Protein AF-A0A916FRD4-F1 (afdb_monomer_lite)

Structure (mmCIF, N/CA/C/O backbone):
data_AF-A0A916FRD4-F1
#
_entry.id   AF-A0A916FRD4-F1
#
loop_
_atom_site.group_PDB
_atom_site.id
_atom_site.type_symbol
_atom_site.label_atom_id
_atom_site.label_alt_id
_atom_site.label_comp_id
_atom_site.label_asym_id
_atom_site.label_entity_id
_atom_site.label_seq_id
_atom_site.pdbx_PDB_ins_code
_atom_site.Cartn_x
_atom_site.Cartn_y
_atom_site.Cartn_z
_atom_site.occupancy
_atom_site.B_iso_or_equiv
_atom_site.auth_seq_id
_atom_site.auth_comp_id
_atom_site.auth_asym_id
_atom_site.auth_atom_id
_atom_site.pdbx_PDB_model_num
ATOM 1 N N . MET A 1 1 ? 13.155 27.221 15.579 1.00 35.81 1 MET A N 1
ATOM 2 C CA . MET A 1 1 ? 12.985 25.853 15.040 1.00 35.81 1 MET A CA 1
ATOM 3 C C . MET A 1 1 ? 12.221 25.983 13.730 1.00 35.81 1 MET A C 1
ATOM 5 O O . MET A 1 1 ? 11.024 26.222 13.758 1.00 35.81 1 MET A O 1
ATOM 9 N N . ASN A 1 2 ? 12.925 25.981 12.597 1.00 26.20 2 ASN A N 1
ATOM 10 C CA . ASN A 1 2 ? 12.328 26.251 11.285 1.00 26.20 2 ASN A CA 1
ATOM 11 C C . ASN A 1 2 ? 11.762 24.954 10.701 1.00 26.20 2 ASN A C 1
ATOM 13 O O . ASN A 1 2 ? 12.519 24.068 10.304 1.00 26.20 2 ASN A O 1
ATOM 17 N N . LEU A 1 3 ? 10.435 24.848 10.678 1.00 25.64 3 LEU A N 1
ATOM 18 C CA . LEU A 1 3 ? 9.701 23.747 10.067 1.00 25.64 3 LEU A CA 1
ATOM 19 C C . LEU A 1 3 ? 9.787 23.900 8.539 1.00 25.64 3 LEU A C 1
ATOM 21 O O . LEU A 1 3 ? 9.105 24.732 7.945 1.00 25.64 3 LEU A O 1
ATOM 25 N N . LYS A 1 4 ? 10.688 23.150 7.898 1.00 28.97 4 LYS A N 1
ATOM 26 C CA . LYS A 1 4 ? 10.790 23.109 6.435 1.00 28.97 4 LYS A CA 1
ATOM 27 C C . LYS A 1 4 ? 9.619 22.289 5.889 1.00 28.97 4 LYS A C 1
ATOM 29 O O . LYS A 1 4 ? 9.627 21.066 5.987 1.00 28.97 4 LYS A O 1
ATOM 34 N N . PHE A 1 5 ? 8.622 22.961 5.318 1.00 26.48 5 PHE A N 1
ATOM 35 C CA . PHE A 1 5 ? 7.591 22.321 4.503 1.00 26.48 5 PHE A CA 1
ATOM 36 C C . PHE A 1 5 ? 8.242 21.788 3.223 1.00 26.48 5 PHE A C 1
ATOM 38 O O . PHE A 1 5 ? 8.673 22.557 2.366 1.00 26.48 5 PHE A O 1
ATOM 45 N N . VAL A 1 6 ? 8.347 20.466 3.102 1.00 30.59 6 VAL A N 1
ATOM 46 C CA . VAL A 1 6 ? 8.726 19.816 1.845 1.00 30.59 6 VAL A CA 1
ATOM 47 C C . VAL A 1 6 ? 7.488 19.821 0.950 1.00 30.59 6 VAL A C 1
ATOM 49 O O . VAL A 1 6 ? 6.568 19.030 1.136 1.00 30.59 6 VAL A O 1
ATOM 52 N N . VAL A 1 7 ? 7.440 20.761 0.007 1.00 30.22 7 VAL A N 1
ATOM 53 C CA . VAL A 1 7 ? 6.426 20.799 -1.053 1.00 30.22 7 VAL A CA 1
ATOM 54 C C . VAL A 1 7 ? 6.786 19.718 -2.071 1.00 30.22 7 VAL A C 1
ATOM 56 O O . VAL A 1 7 ? 7.733 19.865 -2.841 1.00 30.22 7 VAL A O 1
ATOM 59 N N . ILE A 1 8 ? 6.058 18.602 -2.048 1.00 36.50 8 ILE A N 1
ATOM 60 C CA . ILE A 1 8 ? 6.233 17.503 -3.002 1.00 36.50 8 ILE A CA 1
ATOM 61 C C . ILE A 1 8 ? 5.505 17.880 -4.297 1.00 36.50 8 ILE A C 1
ATOM 63 O O . ILE A 1 8 ? 4.284 17.779 -4.397 1.00 36.50 8 ILE A O 1
ATOM 67 N N . VAL A 1 9 ? 6.262 18.346 -5.293 1.00 35.38 9 VAL A N 1
ATOM 68 C CA . VAL A 1 9 ? 5.761 18.617 -6.647 1.00 35.38 9 VAL A CA 1
ATOM 69 C C . VAL A 1 9 ? 5.801 17.306 -7.439 1.00 35.38 9 VAL A C 1
ATOM 71 O O . VAL A 1 9 ? 6.865 16.827 -7.830 1.00 35.38 9 VAL A O 1
ATOM 74 N N . GLY A 1 10 ? 4.640 16.678 -7.624 1.00 37.47 10 GLY A N 1
ATOM 75 C CA . GLY A 1 10 ? 4.467 15.500 -8.475 1.00 37.47 10 GLY A CA 1
ATOM 76 C C . GLY A 1 10 ? 4.109 15.916 -9.899 1.00 37.47 10 GLY A C 1
ATOM 77 O O . GLY A 1 10 ? 2.949 16.193 -10.188 1.00 37.47 10 GLY A O 1
ATOM 78 N N . LEU A 1 11 ? 5.095 15.968 -10.795 1.00 36.69 11 LEU A N 1
ATOM 79 C CA . LEU A 1 11 ? 4.870 16.195 -12.222 1.00 36.69 11 LEU A CA 1
ATOM 80 C C . LEU A 1 11 ? 4.557 14.848 -12.895 1.00 36.69 11 LEU A C 1
ATOM 82 O O . LEU A 1 11 ? 5.462 14.094 -13.239 1.00 36.69 11 LEU A O 1
ATOM 86 N N . SER A 1 12 ? 3.274 14.525 -13.056 1.00 36.09 12 SER A N 1
ATOM 87 C CA . SER A 1 12 ? 2.826 13.367 -13.843 1.00 36.09 12 SER A CA 1
ATOM 88 C C . SER A 1 12 ? 2.374 13.847 -15.222 1.00 36.09 12 SER A C 1
ATOM 90 O O . SER A 1 12 ? 1.223 14.233 -15.400 1.00 36.09 12 SER A O 1
ATOM 92 N N . VAL A 1 13 ? 3.284 13.861 -16.200 1.00 35.47 13 VAL A N 1
ATOM 93 C CA . VAL A 1 13 ? 2.930 14.064 -17.614 1.00 35.47 13 VAL A CA 1
ATOM 94 C C . VAL A 1 13 ? 2.583 12.699 -18.200 1.00 35.47 13 VAL A C 1
ATOM 96 O O . VAL A 1 13 ? 3.463 11.935 -18.590 1.00 35.47 13 VAL A O 1
ATOM 99 N N . LEU A 1 14 ? 1.292 12.373 -18.225 1.00 37.84 14 LEU A N 1
ATOM 100 C CA . LEU A 1 14 ? 0.767 11.237 -18.974 1.00 37.84 14 LEU A CA 1
ATOM 101 C C . LEU A 1 14 ? 0.506 11.714 -20.412 1.00 37.84 14 LEU A C 1
ATOM 103 O O . LEU A 1 14 ? -0.521 12.325 -20.697 1.00 37.84 14 LEU A O 1
ATOM 107 N N . ALA A 1 15 ? 1.471 11.503 -21.307 1.00 37.50 15 ALA A N 1
ATOM 108 C CA . ALA A 1 15 ? 1.305 11.780 -22.730 1.00 37.50 15 ALA A CA 1
ATOM 109 C C . ALA A 1 15 ? 0.450 10.672 -23.365 1.00 37.50 15 ALA A C 1
ATOM 111 O O . ALA A 1 15 ? 0.940 9.585 -23.662 1.00 37.50 15 ALA A O 1
ATOM 112 N N . ALA A 1 16 ? -0.841 10.941 -23.552 1.00 37.50 16 ALA A N 1
ATOM 113 C CA . ALA A 1 16 ? -1.728 10.094 -24.337 1.00 37.50 16 ALA A CA 1
ATOM 114 C C . ALA A 1 16 ? -1.498 10.367 -25.836 1.00 37.50 16 ALA A C 1
ATOM 116 O O . ALA A 1 16 ? -1.984 11.360 -26.374 1.00 37.50 16 ALA A O 1
ATOM 117 N N . PHE A 1 17 ? -0.758 9.493 -26.522 1.00 38.19 17 PHE A N 1
ATOM 118 C CA . PHE A 1 17 ? -0.786 9.427 -27.985 1.00 38.19 17 PHE A CA 1
ATOM 119 C C . PHE A 1 17 ? -2.058 8.689 -28.411 1.00 38.19 17 PHE A C 1
ATOM 121 O O . PHE A 1 17 ? -2.116 7.462 -28.418 1.00 38.19 17 PHE A O 1
ATOM 128 N N . GLY A 1 18 ? -3.101 9.451 -28.735 1.00 33.06 18 GLY A N 1
ATOM 129 C CA . GLY A 1 18 ? -4.318 8.927 -29.343 1.00 33.06 18 GLY A CA 1
ATOM 130 C C . GLY A 1 18 ? -4.109 8.667 -30.833 1.00 33.06 18 GLY A C 1
ATOM 131 O O . GLY A 1 18 ? -4.279 9.572 -31.644 1.00 33.06 18 GLY A O 1
ATOM 132 N N . VAL A 1 19 ? -3.780 7.429 -31.204 1.00 44.25 19 VAL A N 1
ATOM 133 C CA . VAL A 1 19 ? -4.053 6.924 -32.555 1.00 44.25 19 VAL A CA 1
ATOM 134 C C . VAL A 1 19 ? -5.501 6.447 -32.551 1.00 44.25 19 VAL A C 1
ATOM 136 O O . VAL A 1 19 ? -5.825 5.406 -31.982 1.00 44.25 19 VAL A O 1
ATOM 139 N N . ALA A 1 20 ? -6.391 7.240 -33.144 1.00 38.50 20 ALA A N 1
ATOM 140 C CA . ALA A 1 20 ? -7.788 6.879 -33.330 1.00 38.50 20 ALA A CA 1
ATOM 141 C C . ALA A 1 20 ? -7.904 5.779 -34.401 1.00 38.50 20 ALA A C 1
ATOM 143 O O . ALA A 1 20 ? -8.127 6.056 -35.575 1.00 38.50 20 ALA A O 1
ATOM 144 N N . CYS A 1 21 ? -7.746 4.517 -34.000 1.00 39.62 21 CYS A N 1
ATOM 145 C CA . CYS A 1 21 ? -8.318 3.399 -34.743 1.00 39.62 21 CYS A CA 1
ATOM 146 C C . CYS A 1 21 ? -9.796 3.297 -34.361 1.00 39.62 21 CYS A C 1
ATOM 148 O O . CYS A 1 21 ? -10.139 2.914 -33.242 1.00 39.62 21 CYS A O 1
ATOM 150 N N . SER A 1 22 ? -10.673 3.680 -35.286 1.00 40.03 22 SER A N 1
ATOM 151 C CA . SER A 1 22 ? -12.121 3.512 -35.181 1.00 40.03 22 SER A CA 1
ATOM 152 C C . SER A 1 22 ? -12.462 2.019 -35.152 1.00 40.03 22 SER A C 1
ATOM 154 O O . SER A 1 22 ? -12.627 1.388 -36.192 1.00 40.03 22 SER A O 1
ATOM 156 N N . SER A 1 23 ? -12.528 1.439 -33.954 1.00 54.59 23 SER A N 1
ATOM 157 C CA . SER A 1 23 ? -13.051 0.086 -33.756 1.00 54.59 23 SER A CA 1
ATOM 158 C C . SER A 1 23 ? -14.566 0.094 -34.009 1.00 54.59 23 SER A C 1
ATOM 160 O O . SER A 1 23 ? -15.250 0.978 -33.479 1.00 54.59 23 SER A O 1
ATOM 162 N N . PRO A 1 24 ? -15.115 -0.833 -34.817 1.00 60.47 24 PRO A N 1
ATOM 163 C CA . PRO A 1 24 ? -16.551 -0.911 -35.042 1.00 60.47 24 PRO A CA 1
ATOM 164 C C . PRO A 1 24 ? -17.270 -1.161 -33.714 1.00 60.47 24 PRO A C 1
ATOM 166 O O . PRO A 1 24 ? -16.927 -2.072 -32.961 1.00 60.47 24 PRO A O 1
ATOM 169 N N . THR A 1 25 ? -18.270 -0.329 -33.422 1.00 67.50 25 THR A N 1
ATOM 170 C CA . THR A 1 25 ? -19.128 -0.467 -32.245 1.00 67.50 25 THR A CA 1
ATOM 171 C C . THR A 1 25 ? -19.780 -1.855 -32.267 1.00 67.50 25 THR A C 1
ATOM 173 O O . THR A 1 25 ? -20.490 -2.159 -33.230 1.00 67.50 25 THR A O 1
ATOM 176 N N . PRO A 1 26 ? -19.551 -2.720 -31.262 1.00 59.97 26 PRO A N 1
ATOM 177 C CA . PRO A 1 26 ? -20.189 -4.025 -31.227 1.00 59.97 26 PRO A CA 1
ATOM 178 C C . PRO A 1 26 ? -21.704 -3.843 -31.111 1.00 59.97 26 PRO A C 1
ATOM 180 O O . PRO A 1 26 ? -22.197 -3.135 -30.232 1.00 59.97 26 PRO A O 1
ATOM 183 N N . ILE A 1 27 ? -22.438 -4.474 -32.026 1.00 71.81 27 ILE A N 1
ATOM 184 C CA . ILE A 1 27 ? -23.896 -4.564 -31.970 1.00 71.81 27 ILE A CA 1
ATOM 185 C C . ILE A 1 27 ? -24.248 -5.368 -30.708 1.00 71.81 27 ILE A C 1
ATOM 187 O O . ILE A 1 27 ? -23.699 -6.458 -30.527 1.00 71.81 27 ILE A O 1
ATOM 191 N N . PRO A 1 28 ? -25.122 -4.865 -29.820 1.00 58.44 28 PRO A N 1
ATOM 192 C CA . PRO A 1 28 ? -25.488 -5.582 -28.608 1.00 58.44 28 PRO A CA 1
ATOM 193 C C . PRO A 1 28 ? -26.173 -6.906 -28.959 1.00 58.44 28 PRO A C 1
ATOM 195 O O . PRO A 1 28 ? -27.197 -6.935 -29.643 1.00 58.44 28 PRO A O 1
ATOM 198 N N . THR A 1 29 ? -25.605 -8.007 -28.470 1.00 77.44 29 THR A N 1
ATOM 199 C CA . THR A 1 29 ? -26.231 -9.330 -28.519 1.00 77.44 29 THR A CA 1
ATOM 200 C C . THR A 1 29 ? -27.534 -9.289 -27.711 1.00 77.44 29 THR A C 1
ATOM 202 O O . THR A 1 29 ? -27.501 -8.864 -26.552 1.00 77.44 29 THR A O 1
ATOM 205 N N . PRO A 1 30 ? -28.683 -9.710 -28.271 1.00 68.81 30 PRO A N 1
ATOM 206 C CA . PRO A 1 30 ? -29.937 -9.738 -27.530 1.00 68.81 30 PRO A CA 1
ATOM 207 C C . PRO A 1 30 ? -29.811 -10.661 -26.314 1.00 68.81 30 PRO A C 1
ATOM 209 O O . PRO A 1 30 ? -29.417 -11.822 -26.429 1.00 68.81 30 PRO A O 1
ATOM 212 N N . VAL A 1 31 ? -30.140 -10.125 -25.139 1.00 74.44 31 VAL A N 1
ATOM 213 C CA . VAL A 1 31 ? -30.175 -10.880 -23.885 1.00 74.44 31 VAL A CA 1
ATOM 214 C C . VAL A 1 31 ? -31.362 -11.850 -23.941 1.00 74.44 31 VAL A C 1
ATOM 216 O O . VAL A 1 31 ? -32.482 -11.402 -24.200 1.00 74.44 31 VAL A O 1
ATOM 219 N N . PRO A 1 32 ? -31.166 -13.158 -23.700 1.00 71.75 32 PRO A N 1
ATOM 220 C CA . PRO A 1 32 ? -32.269 -14.106 -23.660 1.00 71.75 32 PRO A CA 1
ATOM 221 C C . PRO A 1 32 ? -33.234 -13.741 -22.527 1.00 71.75 32 PRO A C 1
ATOM 223 O O . PRO A 1 32 ? -32.861 -13.687 -21.355 1.00 71.75 32 PRO A O 1
ATOM 226 N N . THR A 1 33 ? -34.490 -13.479 -22.885 1.00 79.38 33 THR A N 1
ATOM 227 C CA . THR A 1 33 ? -35.582 -13.275 -21.932 1.00 79.38 33 THR A CA 1
ATOM 228 C C . THR A 1 33 ? -35.862 -14.597 -21.221 1.00 79.38 33 THR A C 1
ATOM 230 O O . THR A 1 33 ? -36.344 -15.548 -21.835 1.00 79.38 33 THR A O 1
ATOM 233 N N . LEU A 1 34 ? -35.536 -14.678 -19.930 1.00 71.06 34 LEU A N 1
ATOM 234 C CA . LEU A 1 34 ? -35.877 -15.838 -19.110 1.00 71.06 34 LEU A CA 1
ATOM 235 C C . LEU A 1 34 ? -37.397 -15.904 -18.914 1.00 71.06 34 LEU A C 1
ATOM 237 O O . LEU A 1 34 ? -38.038 -14.906 -18.581 1.00 71.06 34 LEU A O 1
ATOM 241 N N . ALA A 1 35 ? -37.963 -17.093 -19.128 1.00 73.94 35 ALA A N 1
ATOM 242 C CA . ALA A 1 35 ? -39.367 -17.378 -18.866 1.00 73.94 35 ALA A CA 1
ATOM 243 C C . ALA A 1 35 ? -39.693 -17.193 -17.368 1.00 73.94 35 ALA A C 1
ATOM 245 O O . ALA A 1 35 ? -38.838 -17.465 -16.519 1.00 73.94 35 ALA A O 1
ATOM 246 N N . PRO A 1 36 ? -40.914 -16.748 -17.020 1.00 70.56 36 PRO A N 1
ATOM 247 C CA . PRO A 1 36 ? -41.315 -16.558 -15.632 1.00 70.56 36 PRO A CA 1
ATOM 248 C C . PRO A 1 36 ? -41.240 -17.880 -14.860 1.00 70.56 36 PRO A C 1
ATOM 250 O O . PRO 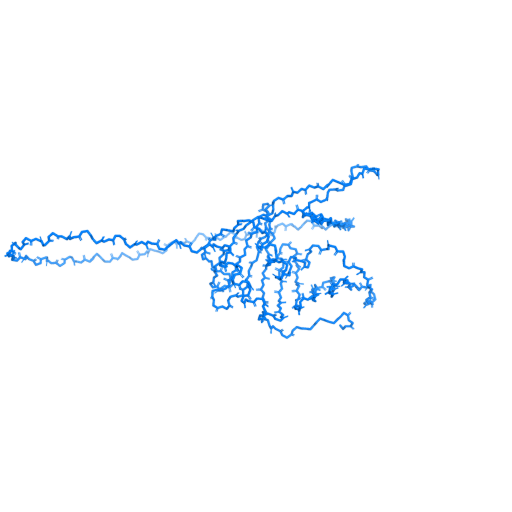A 1 36 ? -41.878 -18.870 -15.220 1.00 70.56 36 PRO A O 1
ATOM 253 N N . VAL A 1 37 ? -40.454 -17.885 -13.782 1.00 75.38 37 VAL A N 1
ATOM 254 C CA . VAL A 1 37 ? -40.383 -19.004 -12.840 1.00 75.38 37 VAL A CA 1
ATOM 255 C C . VAL A 1 37 ? -41.692 -19.039 -12.056 1.00 75.38 37 VAL A C 1
ATOM 257 O O . VAL A 1 37 ? -42.006 -18.118 -11.303 1.00 75.38 37 VAL A O 1
ATOM 260 N N . VAL A 1 38 ? -42.469 -20.103 -12.253 1.00 67.38 38 VAL A N 1
ATOM 261 C CA . VAL A 1 38 ? -43.666 -20.396 -11.460 1.00 67.38 38 VAL A CA 1
ATOM 262 C C . VAL A 1 38 ? -43.225 -20.685 -10.026 1.00 67.38 38 VAL A C 1
ATOM 264 O O . VAL A 1 38 ? -42.436 -21.597 -9.786 1.00 67.38 38 VAL A O 1
ATOM 267 N N . ALA A 1 39 ? -43.712 -19.890 -9.074 1.00 60.53 39 ALA A N 1
ATOM 268 C CA . ALA A 1 39 ? -43.416 -20.073 -7.661 1.00 60.53 39 ALA A CA 1
ATOM 269 C C . ALA A 1 39 ? -44.035 -21.383 -7.150 1.00 60.53 39 ALA A C 1
ATOM 271 O O . ALA A 1 39 ? -45.254 -21.563 -7.176 1.00 60.53 39 ALA A O 1
ATOM 272 N N . THR A 1 40 ? -43.192 -22.293 -6.666 1.00 69.19 40 THR A N 1
ATOM 273 C CA . THR A 1 40 ? -43.626 -23.502 -5.961 1.00 69.19 40 THR A CA 1
ATOM 274 C C . THR A 1 40 ? -44.243 -23.103 -4.612 1.00 69.19 40 THR A C 1
ATOM 276 O O . THR A 1 40 ? -43.596 -22.377 -3.852 1.00 69.19 40 THR A O 1
ATOM 279 N N . PRO A 1 41 ? -45.470 -23.543 -4.276 1.00 69.25 41 PRO A N 1
ATOM 280 C CA . PRO A 1 41 ? -46.092 -23.225 -2.995 1.00 69.25 41 PRO A CA 1
ATOM 281 C C . PRO A 1 41 ? -45.304 -23.838 -1.829 1.00 69.25 41 PRO A C 1
ATOM 283 O O . PRO A 1 41 ? -44.989 -25.028 -1.824 1.00 69.25 41 PRO A O 1
ATOM 286 N N . VAL A 1 42 ? -44.990 -23.005 -0.835 1.00 73.50 42 VAL A N 1
ATOM 287 C CA . VAL A 1 42 ? -44.332 -23.407 0.415 1.00 73.50 42 VAL A CA 1
ATOM 288 C C . VAL A 1 42 ? -45.362 -24.107 1.319 1.00 73.50 42 VAL A C 1
ATOM 290 O O . VAL A 1 42 ? -46.447 -23.555 1.517 1.00 73.50 42 VAL A O 1
ATOM 293 N N . PRO A 1 43 ? -45.065 -25.296 1.879 1.00 68.38 43 PRO A N 1
ATOM 294 C CA . PRO A 1 43 ? -45.958 -25.976 2.815 1.00 68.38 43 PRO A CA 1
ATOM 295 C C . PRO A 1 43 ? -46.187 -25.150 4.085 1.00 68.38 43 PRO A C 1
ATOM 297 O O . PRO A 1 43 ? -45.257 -24.547 4.620 1.00 68.38 43 PRO A O 1
ATOM 300 N N . ALA A 1 44 ? -47.421 -25.152 4.590 1.00 65.25 44 ALA A N 1
ATOM 301 C CA . ALA A 1 44 ? -47.781 -24.470 5.826 1.00 65.25 44 ALA A CA 1
ATOM 302 C C . ALA A 1 44 ? -47.045 -25.078 7.033 1.00 65.25 44 ALA A C 1
ATOM 304 O O . ALA A 1 44 ? -47.184 -26.263 7.337 1.00 65.25 44 ALA A O 1
ATOM 305 N N . THR A 1 45 ? -46.275 -24.248 7.735 1.00 72.19 45 THR A N 1
ATOM 306 C CA . THR A 1 45 ? -45.623 -24.600 8.999 1.00 72.19 45 THR A CA 1
ATOM 307 C C . THR A 1 45 ? -46.678 -24.808 10.085 1.00 72.19 45 THR A C 1
ATOM 309 O O . THR A 1 45 ? -47.477 -23.914 10.364 1.00 72.19 45 THR A O 1
ATOM 312 N N . ALA A 1 46 ? -46.678 -25.990 10.704 1.00 64.56 46 ALA A N 1
ATOM 313 C CA . ALA A 1 46 ? -47.586 -26.342 11.789 1.00 64.56 46 ALA A CA 1
ATOM 314 C C . ALA A 1 46 ? -47.412 -25.407 12.999 1.00 64.56 46 ALA A C 1
ATOM 316 O O . ALA A 1 46 ? -46.302 -25.172 13.480 1.00 64.56 46 ALA A O 1
ATOM 317 N N . THR A 1 47 ? -48.531 -24.882 13.492 1.00 69.19 47 THR A N 1
ATOM 318 C CA . THR A 1 47 ? -48.614 -24.040 14.688 1.00 69.19 47 THR A CA 1
ATOM 319 C C . THR A 1 47 ? -48.290 -24.869 15.940 1.00 69.19 47 THR A C 1
ATOM 321 O O . THR A 1 47 ? -48.906 -25.920 16.137 1.00 69.19 47 THR A O 1
ATOM 324 N N . PRO A 1 48 ? -47.355 -24.442 16.810 1.00 66.12 48 PRO A N 1
ATOM 325 C CA . PRO A 1 48 ? -47.064 -25.163 18.043 1.00 66.12 48 PRO A CA 1
ATOM 326 C C . PRO A 1 48 ? -48.256 -25.094 19.006 1.00 66.12 48 PRO A C 1
ATOM 328 O O . PRO A 1 48 ? -48.812 -24.028 19.269 1.00 66.12 48 PRO A O 1
ATOM 331 N N . THR A 1 49 ? -48.642 -26.254 19.537 1.00 71.12 49 THR A N 1
ATOM 332 C CA . THR A 1 49 ? -49.667 -26.387 20.579 1.00 71.12 49 THR A CA 1
ATOM 333 C C . THR A 1 49 ? -49.105 -25.867 21.900 1.00 71.12 49 THR A C 1
ATOM 335 O O . THR A 1 49 ? -48.063 -26.326 22.366 1.00 71.12 49 THR A O 1
ATOM 338 N N . ILE A 1 50 ? -49.784 -24.885 22.488 1.00 61.47 50 ILE A N 1
ATOM 339 C CA . ILE A 1 50 ? -49.405 -24.248 23.752 1.00 61.47 50 ILE A CA 1
ATOM 340 C C . ILE A 1 50 ? -49.724 -25.221 24.898 1.00 61.47 50 ILE A C 1
ATOM 342 O O . ILE A 1 50 ? -50.867 -25.651 25.049 1.00 61.47 50 ILE A O 1
ATOM 346 N N . LEU A 1 51 ? -48.712 -25.587 25.688 1.00 68.12 51 LEU A N 1
ATOM 347 C CA . LEU A 1 51 ? -48.848 -26.449 26.866 1.00 68.12 51 LEU A CA 1
ATOM 348 C C . LEU A 1 51 ? -49.437 -25.644 28.047 1.00 68.12 51 LEU A C 1
ATOM 350 O O . LEU A 1 51 ? -49.049 -24.487 28.225 1.00 68.12 51 LEU A O 1
ATOM 354 N N . PRO A 1 52 ? -50.347 -26.211 28.865 1.00 65.62 52 PRO A N 1
ATOM 355 C CA . PRO A 1 52 ? -50.967 -25.488 29.971 1.00 65.62 52 PRO A CA 1
ATOM 356 C C . PRO A 1 52 ? -49.952 -25.061 31.039 1.00 65.62 52 PRO A C 1
ATOM 358 O O . PRO A 1 52 ? -49.154 -25.852 31.544 1.00 65.62 52 PRO A O 1
ATOM 361 N N . THR A 1 53 ? -50.029 -23.780 31.388 1.00 64.19 53 THR A N 1
ATOM 362 C CA . THR A 1 53 ? -49.262 -23.114 32.440 1.00 64.19 53 THR A CA 1
ATOM 363 C C . THR A 1 53 ? -49.567 -23.725 33.807 1.00 64.19 53 THR A C 1
ATOM 365 O O . THR A 1 53 ? -50.711 -23.710 34.259 1.00 64.19 53 THR A O 1
ATOM 368 N N . ALA A 1 54 ? -48.536 -24.220 34.495 1.00 61.91 54 ALA A N 1
ATOM 369 C CA . ALA A 1 54 ? -48.637 -24.641 35.887 1.00 61.91 54 ALA A CA 1
ATOM 370 C C . ALA A 1 54 ? -48.951 -23.433 36.788 1.00 61.91 54 ALA A C 1
ATOM 372 O O . ALA A 1 54 ? -48.193 -22.462 36.842 1.00 61.91 54 ALA A O 1
ATOM 373 N N . THR A 1 55 ? -50.073 -23.500 37.503 1.00 61.09 55 THR A N 1
ATOM 374 C CA . THR A 1 55 ? -50.460 -22.538 38.537 1.00 61.09 55 THR A CA 1
ATOM 375 C C . THR A 1 55 ? -49.468 -22.618 39.697 1.00 61.09 55 THR A C 1
ATOM 377 O O . THR A 1 55 ? -49.415 -23.624 40.404 1.00 61.09 55 THR A O 1
ATOM 380 N N . GLN A 1 56 ? -48.656 -21.574 39.883 1.00 53.91 56 GLN A N 1
ATOM 381 C CA . GLN A 1 56 ? -47.741 -21.496 41.020 1.00 53.91 56 GLN A CA 1
ATOM 382 C C . GLN A 1 56 ? -48.494 -21.160 42.313 1.00 53.91 56 GLN A C 1
ATOM 384 O O . GLN A 1 56 ? -49.348 -20.276 42.355 1.00 53.91 56 GLN A O 1
ATOM 389 N N . VAL A 1 57 ? -48.137 -21.890 43.368 1.00 61.38 57 VAL A N 1
ATOM 390 C CA . VAL A 1 57 ? -48.560 -21.699 44.760 1.00 61.38 57 VAL A CA 1
ATOM 391 C C . VAL A 1 57 ? -47.998 -20.366 45.289 1.00 61.38 57 VAL A C 1
ATOM 393 O O . VAL A 1 57 ? -46.858 -20.032 44.954 1.00 61.38 57 VAL A O 1
ATOM 396 N N . PRO A 1 58 ? -48.729 -19.600 46.127 1.00 57.44 58 PRO A N 1
ATOM 397 C CA . PRO A 1 58 ? -48.221 -18.350 46.682 1.00 57.44 58 PRO A CA 1
ATOM 398 C C . PRO A 1 58 ? -47.046 -18.633 47.625 1.00 57.44 58 PRO A C 1
ATOM 400 O O . PRO A 1 58 ? -47.220 -19.135 48.735 1.00 57.44 58 PRO A O 1
ATOM 403 N N . SER A 1 59 ? -45.833 -18.322 47.172 1.00 59.00 59 SER A N 1
ATOM 404 C CA . SER A 1 59 ? -44.638 -18.305 48.012 1.00 59.00 59 SER A CA 1
ATOM 405 C C . SER A 1 59 ? -44.611 -17.011 48.825 1.00 59.00 59 SER A C 1
ATOM 407 O O . SER A 1 59 ? -44.890 -15.935 48.299 1.00 59.00 59 SER A O 1
ATOM 409 N N . ALA A 1 60 ? -44.266 -17.120 50.109 1.00 60.25 60 ALA A N 1
ATOM 410 C CA . ALA A 1 60 ? -44.194 -16.006 51.047 1.00 60.25 60 ALA A CA 1
ATOM 411 C C . ALA A 1 60 ? -43.375 -14.829 50.486 1.00 60.25 60 ALA A C 1
ATOM 413 O O . ALA A 1 60 ? -42.227 -14.996 50.064 1.00 60.25 60 ALA A O 1
ATOM 414 N N . THR A 1 61 ? -43.970 -13.635 50.515 1.00 58.41 61 THR A N 1
ATOM 415 C CA . THR A 1 61 ? -43.354 -12.372 50.102 1.00 58.41 61 THR A CA 1
ATOM 416 C C . THR A 1 61 ? -42.163 -12.054 51.006 1.00 58.41 61 THR A C 1
ATOM 418 O O . THR A 1 61 ? -42.310 -11.445 52.065 1.00 58.41 61 THR A O 1
ATOM 421 N N . ARG A 1 62 ? -40.956 -12.467 50.602 1.00 61.28 62 ARG A N 1
ATOM 422 C CA . ARG A 1 62 ? -39.720 -11.887 51.135 1.00 61.28 62 ARG A CA 1
ATOM 423 C C . ARG A 1 62 ? -39.579 -10.484 50.562 1.00 61.28 62 ARG A C 1
ATOM 425 O O . ARG A 1 62 ? -39.560 -10.308 49.347 1.00 61.28 62 ARG A O 1
ATOM 432 N N . VAL A 1 63 ? -39.463 -9.505 51.452 1.00 63.16 63 VAL A N 1
ATOM 433 C CA . VAL A 1 63 ? -39.059 -8.139 51.110 1.00 63.16 63 VAL A CA 1
ATOM 434 C C . VAL A 1 63 ? -37.722 -8.230 50.358 1.00 63.16 63 VAL A C 1
ATOM 436 O O . VAL A 1 63 ? -36.787 -8.836 50.893 1.00 63.16 63 VAL A O 1
ATOM 439 N N . PRO A 1 64 ? -37.611 -7.709 49.121 1.00 67.06 64 PRO A N 1
ATOM 440 C CA . PRO A 1 64 ? -36.347 -7.710 48.402 1.00 67.06 64 PRO A CA 1
ATOM 441 C C . PRO A 1 64 ? -35.319 -6.923 49.220 1.00 67.06 64 PRO A C 1
ATOM 443 O O . PRO A 1 64 ? -35.658 -5.847 49.721 1.00 67.06 64 PRO A O 1
ATOM 446 N N . PRO A 1 65 ? -34.078 -7.409 49.375 1.00 68.25 65 PRO A N 1
ATOM 447 C CA . PRO A 1 65 ? -33.024 -6.565 49.909 1.00 68.25 65 PRO A CA 1
ATOM 448 C C . PRO A 1 65 ? -32.904 -5.333 49.008 1.00 68.25 65 PRO A C 1
ATOM 450 O O . PRO A 1 65 ? -32.831 -5.463 47.784 1.00 68.25 65 PRO A O 1
ATOM 453 N N . THR A 1 66 ? -32.917 -4.143 49.608 1.00 70.75 66 THR A N 1
ATOM 454 C CA . THR A 1 66 ? -32.609 -2.889 48.919 1.00 70.75 66 THR A CA 1
ATOM 455 C C . THR A 1 66 ? -31.244 -3.052 48.259 1.00 70.75 66 THR A C 1
ATOM 457 O O . THR A 1 66 ? -30.223 -3.075 48.945 1.00 70.75 66 THR A O 1
ATOM 460 N N . LEU A 1 67 ? -31.228 -3.247 46.937 1.00 66.25 67 LEU A N 1
ATOM 461 C CA . LEU A 1 67 ? -29.996 -3.379 46.171 1.00 66.25 67 LEU A CA 1
ATOM 462 C C . LEU A 1 67 ? -29.253 -2.051 46.275 1.00 66.25 67 LEU A C 1
ATOM 464 O O . LEU A 1 67 ? -29.693 -1.035 45.736 1.00 66.25 67 LEU A O 1
ATOM 468 N N . THR A 1 68 ? -28.135 -2.056 46.993 1.00 72.12 68 THR A N 1
ATOM 469 C CA . THR A 1 68 ? -27.171 -0.960 46.970 1.00 72.12 68 THR A CA 1
ATOM 470 C C . THR A 1 68 ? -26.814 -0.697 45.503 1.00 72.12 68 THR A C 1
ATOM 472 O O . THR A 1 68 ? -26.521 -1.667 44.794 1.00 72.12 68 THR A O 1
ATOM 475 N N . PRO A 1 69 ? -26.867 0.555 45.006 1.00 68.06 69 PRO A N 1
ATOM 476 C CA . PRO A 1 69 ? -26.542 0.850 43.617 1.00 68.06 69 PRO A CA 1
ATOM 477 C C . PRO A 1 69 ? -25.154 0.292 43.312 1.00 68.06 69 PRO A C 1
ATOM 479 O O . PRO A 1 69 ? -24.151 0.717 43.885 1.00 68.06 69 PRO A O 1
ATOM 482 N N . THR A 1 70 ? -25.115 -0.727 42.454 1.00 75.00 70 THR A N 1
ATOM 483 C CA . THR A 1 70 ? -23.862 -1.274 41.945 1.00 75.00 70 THR A CA 1
ATOM 484 C C . THR A 1 70 ? -23.217 -0.149 41.156 1.00 75.00 70 THR A C 1
ATOM 486 O O . THR A 1 70 ? -23.846 0.383 40.241 1.00 75.00 70 THR A O 1
ATOM 489 N N . ALA A 1 71 ? -22.009 0.261 41.548 1.00 73.31 71 ALA A N 1
ATOM 490 C CA . ALA A 1 71 ? -21.274 1.288 40.828 1.00 73.31 71 ALA A CA 1
ATOM 491 C C . ALA A 1 71 ? -21.233 0.907 39.342 1.00 73.31 71 ALA A C 1
ATOM 493 O O . ALA A 1 71 ? -20.776 -0.186 38.997 1.00 73.31 71 ALA A O 1
ATOM 494 N N . THR A 1 72 ? -21.761 1.780 38.479 1.00 76.50 72 THR A N 1
ATOM 495 C CA . THR A 1 72 ? -21.694 1.599 37.029 1.00 76.50 72 THR A CA 1
ATOM 496 C C . THR A 1 72 ? -20.230 1.371 36.669 1.00 76.50 72 THR A C 1
ATOM 498 O O . THR A 1 72 ? -19.404 2.210 37.040 1.00 76.50 72 THR A O 1
ATOM 501 N N . PRO A 1 73 ? -19.874 0.258 36.001 1.00 76.62 73 PRO A N 1
ATOM 502 C CA . PRO A 1 73 ? -18.494 0.004 35.625 1.00 76.62 73 PRO A CA 1
ATOM 503 C C . PRO A 1 73 ? -17.967 1.220 34.870 1.00 76.62 73 PRO A C 1
ATOM 505 O O . PRO A 1 73 ? -18.563 1.624 33.869 1.00 76.62 73 PRO A O 1
ATOM 508 N N . THR A 1 74 ? -16.883 1.826 35.355 1.00 80.88 74 THR A N 1
ATOM 509 C CA . THR A 1 74 ? -16.212 2.902 34.628 1.00 80.88 74 THR A CA 1
ATOM 510 C C . THR A 1 74 ? -15.705 2.306 33.325 1.00 80.88 74 THR A C 1
ATOM 512 O O . THR A 1 74 ? -14.702 1.592 33.302 1.00 80.88 74 THR A O 1
ATOM 515 N N . GLN A 1 75 ? -16.446 2.532 32.242 1.00 77.62 75 GLN A N 1
ATOM 516 C CA . GLN A 1 75 ? -16.083 2.026 30.932 1.00 77.62 75 GLN A CA 1
ATOM 517 C C . GLN A 1 75 ? -14.773 2.701 30.524 1.00 77.62 75 GLN A C 1
ATOM 519 O O . GLN A 1 75 ? -14.706 3.924 30.392 1.00 77.62 75 GLN A O 1
ATOM 524 N N . MET A 1 76 ? -13.717 1.903 30.367 1.00 82.56 76 MET A N 1
ATOM 525 C CA . MET A 1 76 ? -12.455 2.384 29.819 1.00 82.56 76 MET A CA 1
ATOM 526 C C . MET A 1 76 ? -12.737 3.009 28.445 1.00 82.56 76 MET A C 1
ATOM 528 O O . MET A 1 76 ? -13.475 2.401 27.658 1.00 82.56 76 MET A O 1
ATOM 532 N N . PRO A 1 77 ? -12.203 4.208 28.144 1.00 85.69 77 PRO A N 1
ATOM 533 C CA . PRO A 1 77 ? -12.421 4.819 26.844 1.00 85.69 77 PRO A CA 1
ATOM 534 C C . PRO A 1 77 ? -11.932 3.870 25.741 1.00 85.69 77 PRO A C 1
ATOM 536 O O . PRO A 1 77 ? -10.903 3.206 25.915 1.00 85.69 77 PRO A O 1
ATOM 539 N N . PRO A 1 78 ? -12.656 3.775 24.614 1.00 89.12 78 PRO A N 1
ATOM 540 C CA . PRO A 1 78 ? -12.223 2.945 23.505 1.00 89.12 78 PRO A CA 1
ATOM 541 C C . PRO A 1 78 ? -10.852 3.424 22.991 1.00 89.12 78 PRO A C 1
ATOM 543 O O . PRO A 1 78 ? -10.597 4.632 22.965 1.00 89.12 78 PRO A O 1
ATOM 546 N N . PRO A 1 79 ? -9.961 2.502 22.587 1.00 92.50 79 PRO A N 1
ATOM 547 C CA . PRO A 1 79 ? -8.648 2.858 22.056 1.00 92.50 79 PRO A CA 1
ATOM 548 C C . PRO A 1 79 ? -8.766 3.723 20.791 1.00 92.50 79 PRO A C 1
ATOM 550 O O . PRO A 1 79 ? -9.648 3.510 19.959 1.00 92.50 79 PRO A O 1
ATOM 553 N N . ASP A 1 80 ? -7.843 4.676 20.630 1.00 96.06 80 ASP A N 1
ATOM 554 C CA . ASP A 1 80 ? -7.771 5.549 19.451 1.00 96.06 80 ASP A CA 1
ATOM 555 C C . ASP A 1 80 ? -7.540 4.725 18.162 1.00 96.06 80 ASP A C 1
ATOM 557 O O . ASP A 1 80 ? -6.518 4.031 18.056 1.00 96.06 80 ASP A O 1
ATOM 561 N N . PRO A 1 81 ? -8.435 4.814 17.154 1.00 97.19 81 PRO A N 1
ATOM 562 C CA . PRO A 1 81 ? -8.290 4.104 15.885 1.00 97.19 81 PRO A CA 1
ATOM 563 C C . PRO A 1 81 ? -6.965 4.361 15.164 1.00 97.19 81 PRO A C 1
ATOM 565 O O . PRO A 1 81 ? -6.455 3.450 14.512 1.00 97.19 81 PRO A O 1
ATOM 568 N N . LYS A 1 82 ? -6.381 5.565 15.276 1.00 96.81 82 LYS A N 1
ATOM 569 C CA . LYS A 1 82 ? -5.082 5.861 14.650 1.00 96.81 82 LYS A CA 1
ATOM 570 C C . LYS A 1 82 ? -3.978 4.995 15.250 1.00 96.81 82 LYS A C 1
ATOM 572 O O . LYS A 1 82 ? -3.197 4.396 14.512 1.00 96.81 82 LYS A O 1
ATOM 577 N N . ASN A 1 83 ? -3.934 4.902 16.577 1.00 96.44 83 ASN A N 1
ATOM 578 C CA . ASN A 1 83 ? -2.932 4.107 17.281 1.00 96.44 83 ASN A CA 1
ATOM 579 C C . ASN A 1 83 ? -3.089 2.614 16.982 1.00 96.44 83 ASN A C 1
ATOM 581 O O . ASN A 1 83 ? -2.088 1.936 16.771 1.00 96.44 83 ASN A O 1
ATOM 585 N N . LEU A 1 84 ? -4.327 2.116 16.890 1.00 95.94 84 LEU A N 1
ATOM 586 C CA . LEU A 1 84 ? -4.594 0.733 16.484 1.00 95.94 84 LEU A CA 1
ATOM 587 C C . LEU A 1 84 ? -4.107 0.438 15.060 1.00 95.94 84 LEU A C 1
ATOM 589 O O . LEU A 1 84 ? -3.423 -0.562 14.842 1.00 95.94 84 LEU A O 1
ATOM 593 N N . LEU A 1 85 ? -4.409 1.321 14.103 1.00 96.62 85 LEU A N 1
ATOM 594 C CA . LEU A 1 85 ? -3.948 1.190 12.722 1.00 96.62 85 LEU A CA 1
ATOM 595 C C . LEU A 1 85 ? -2.416 1.189 12.638 1.00 96.62 85 LEU A C 1
ATOM 597 O O . LEU A 1 85 ? -1.827 0.295 12.030 1.00 96.62 85 LEU A O 1
ATOM 601 N N . LEU A 1 86 ? -1.756 2.166 13.264 1.00 97.25 86 LEU A N 1
ATOM 602 C CA . LEU A 1 86 ? -0.296 2.256 13.244 1.00 97.25 86 LEU A CA 1
ATOM 603 C C . LEU A 1 86 ? 0.358 1.064 13.950 1.00 97.25 86 LEU A C 1
ATOM 605 O O . LEU A 1 86 ? 1.372 0.564 13.467 1.00 97.25 86 LEU A O 1
ATOM 609 N N . ALA A 1 87 ? -0.228 0.562 15.040 1.00 96.25 87 ALA A N 1
ATOM 610 C CA . ALA A 1 87 ? 0.236 -0.657 15.696 1.00 96.25 87 ALA A CA 1
ATOM 611 C C . ALA A 1 87 ? 0.135 -1.877 14.765 1.00 96.25 87 ALA A C 1
ATOM 613 O O . ALA A 1 87 ? 1.105 -2.624 14.642 1.00 96.25 87 ALA A O 1
ATOM 614 N N . ALA A 1 88 ? -0.987 -2.042 14.053 1.00 95.88 88 ALA A N 1
ATOM 615 C CA . ALA A 1 88 ? -1.156 -3.112 13.071 1.00 95.88 88 ALA A CA 1
ATOM 616 C C . ALA A 1 88 ? -0.107 -3.022 11.949 1.00 95.88 88 ALA A C 1
ATOM 618 O O . ALA A 1 88 ? 0.567 -4.007 11.652 1.00 95.88 88 ALA A O 1
ATOM 619 N N . MET A 1 89 ? 0.111 -1.830 11.383 1.00 97.06 89 MET A N 1
ATOM 620 C CA . MET A 1 89 ? 1.116 -1.611 10.334 1.00 97.06 89 MET A CA 1
ATOM 621 C C . MET A 1 89 ? 2.544 -1.872 10.822 1.00 97.06 89 MET A C 1
ATOM 623 O O . MET A 1 89 ? 3.312 -2.546 10.135 1.00 97.06 89 MET A O 1
ATOM 627 N N . ASN A 1 90 ? 2.899 -1.378 12.010 1.00 97.00 90 ASN A N 1
ATOM 628 C CA . ASN A 1 90 ? 4.229 -1.563 12.594 1.00 97.00 90 ASN A CA 1
ATOM 629 C C . ASN A 1 90 ? 4.507 -3.021 12.976 1.00 97.00 90 ASN A C 1
ATOM 631 O O . ASN A 1 90 ? 5.663 -3.434 12.974 1.00 97.00 90 ASN A O 1
ATOM 635 N N . LEU A 1 91 ? 3.471 -3.810 13.271 1.00 95.62 91 LEU A N 1
ATOM 636 C CA . LEU A 1 91 ? 3.605 -5.244 13.515 1.00 95.62 91 LEU A CA 1
ATOM 637 C C . LEU A 1 91 ? 3.706 -6.051 12.213 1.00 95.62 91 LEU A C 1
ATOM 639 O O . LEU A 1 91 ? 4.429 -7.048 12.161 1.00 95.62 91 LEU A O 1
ATOM 643 N N . ALA A 1 92 ? 2.961 -5.649 11.183 1.00 95.12 92 ALA A N 1
ATOM 644 C CA . ALA A 1 92 ? 2.822 -6.383 9.931 1.00 95.12 92 ALA A CA 1
ATOM 645 C C . ALA A 1 92 ? 3.986 -6.145 8.963 1.00 95.12 92 ALA A C 1
ATOM 647 O O . ALA A 1 92 ? 4.593 -7.102 8.487 1.00 95.12 92 ALA A O 1
ATOM 648 N N . ILE A 1 93 ? 4.320 -4.879 8.690 1.00 95.44 93 ILE A N 1
ATOM 649 C CA . ILE A 1 93 ? 5.284 -4.494 7.647 1.00 95.44 93 ILE A CA 1
ATOM 650 C C . ILE A 1 93 ? 6.665 -5.138 7.851 1.00 95.44 93 ILE A C 1
ATOM 652 O O . ILE A 1 93 ? 7.191 -5.668 6.876 1.00 95.44 93 ILE A O 1
ATOM 656 N N . PRO A 1 94 ? 7.249 -5.198 9.066 1.00 96.19 94 PRO A N 1
ATOM 657 C CA . PRO A 1 94 ? 8.548 -5.850 9.260 1.00 96.19 94 PRO A CA 1
ATOM 658 C C . PRO A 1 94 ? 8.560 -7.355 8.954 1.00 96.19 94 PRO A C 1
ATOM 660 O O . PRO A 1 94 ? 9.626 -7.930 8.750 1.00 96.19 94 PRO A O 1
ATOM 663 N N . LYS A 1 95 ? 7.390 -8.010 8.938 1.00 95.25 95 LYS A N 1
ATOM 664 C CA . LYS A 1 95 ? 7.243 -9.437 8.610 1.00 95.25 95 LYS A CA 1
ATOM 665 C C . LYS A 1 95 ? 7.051 -9.681 7.110 1.00 95.25 95 LYS A C 1
ATOM 667 O O . LYS A 1 95 ? 7.098 -10.834 6.679 1.00 95.25 95 LYS A O 1
ATOM 672 N N . LEU A 1 96 ? 6.799 -8.628 6.332 1.00 95.75 96 LEU A N 1
ATOM 673 C CA . LEU A 1 96 ? 6.608 -8.705 4.890 1.00 95.75 96 LEU A CA 1
ATOM 674 C C . LEU A 1 96 ? 7.952 -8.597 4.173 1.00 95.75 96 LEU A C 1
ATOM 676 O O . LEU A 1 96 ? 8.724 -7.667 4.386 1.00 95.75 96 LEU A O 1
ATOM 680 N N . LYS A 1 97 ? 8.206 -9.551 3.285 1.00 96.94 97 LYS A N 1
ATOM 681 C CA . LYS A 1 97 ? 9.342 -9.549 2.360 1.00 96.94 97 LYS A CA 1
ATOM 682 C C . LYS A 1 97 ? 8.879 -9.203 0.954 1.00 96.94 97 LYS A C 1
ATOM 684 O O . LYS A 1 97 ? 9.499 -8.391 0.275 1.00 96.94 97 LYS A O 1
ATOM 689 N N . THR A 1 98 ? 7.775 -9.810 0.538 1.00 98.25 98 THR A N 1
ATOM 690 C CA . THR A 1 98 ? 7.227 -9.705 -0.813 1.00 98.25 98 THR A CA 1
ATOM 691 C C . THR A 1 98 ? 5.703 -9.733 -0.770 1.00 98.25 98 THR A C 1
ATOM 693 O O . THR A 1 98 ? 5.118 -10.191 0.216 1.00 98.25 98 THR A O 1
ATOM 696 N N . TYR A 1 99 ? 5.059 -9.216 -1.809 1.00 98.12 99 TYR A N 1
ATOM 697 C CA . TYR A 1 99 ? 3.619 -9.346 -2.042 1.00 98.12 99 TYR A CA 1
ATOM 698 C C . TYR A 1 99 ? 3.289 -8.947 -3.480 1.00 98.12 99 TYR A C 1
ATOM 700 O O . TYR A 1 99 ? 4.115 -8.358 -4.185 1.00 98.12 99 TYR A O 1
ATOM 708 N N . ARG A 1 100 ? 2.066 -9.259 -3.903 1.00 97.94 100 ARG A N 1
ATOM 709 C CA . ARG A 1 100 ? 1.471 -8.760 -5.140 1.00 97.94 100 ARG A CA 1
ATOM 710 C C . ARG A 1 100 ? 0.401 -7.730 -4.848 1.00 97.94 100 ARG A C 1
ATOM 712 O O . ARG A 1 100 ? -0.253 -7.768 -3.806 1.00 97.94 100 ARG A O 1
ATOM 719 N N . VAL A 1 101 ? 0.246 -6.811 -5.783 1.00 97.44 101 VAL A N 1
ATOM 720 C CA . VAL A 1 101 ? -0.746 -5.753 -5.749 1.00 97.44 101 VAL A CA 1
ATOM 721 C C . VAL A 1 101 ? -1.516 -5.773 -7.054 1.00 97.44 101 VAL A C 1
ATOM 723 O O . VAL A 1 101 ? -0.907 -5.701 -8.114 1.00 97.44 101 VAL A O 1
ATOM 726 N N . GLU A 1 102 ? -2.835 -5.819 -6.960 1.00 96.88 102 GLU A N 1
ATOM 727 C CA . GLU A 1 102 ? -3.746 -5.653 -8.091 1.00 96.88 102 GLU A CA 1
ATOM 728 C C . GLU A 1 102 ? -4.410 -4.276 -7.969 1.00 96.88 102 GLU A C 1
ATOM 730 O O . GLU A 1 102 ? -5.075 -3.983 -6.971 1.00 96.88 102 GLU A O 1
ATOM 735 N N . MET A 1 103 ? -4.212 -3.416 -8.967 1.00 95.56 103 MET A N 1
ATOM 736 C CA . MET A 1 103 ? -4.865 -2.111 -9.093 1.00 95.56 103 MET A CA 1
ATOM 737 C C . MET A 1 103 ? -6.022 -2.233 -10.079 1.00 95.56 103 MET A C 1
ATOM 739 O O . MET A 1 103 ? -5.821 -2.143 -11.292 1.00 95.56 103 MET A O 1
ATOM 743 N N . VAL A 1 104 ? -7.225 -2.448 -9.551 1.00 95.38 104 VAL A N 1
ATOM 744 C CA . VAL A 1 104 ? -8.386 -2.936 -10.313 1.00 95.38 104 VAL A CA 1
ATOM 745 C C . VAL A 1 104 ? -8.764 -1.984 -11.448 1.00 95.38 104 VAL A C 1
ATOM 747 O O . VAL A 1 104 ? -8.854 -2.388 -12.603 1.00 95.38 104 VAL A O 1
ATOM 750 N N . GLU A 1 105 ? -8.938 -0.701 -11.145 1.00 93.75 105 GLU A N 1
ATOM 751 C CA . GLU A 1 105 ? -9.415 0.306 -12.096 1.00 93.75 105 GLU A CA 1
ATOM 752 C C . GLU A 1 105 ? -8.334 0.709 -13.108 1.00 93.75 105 GLU A C 1
ATOM 754 O O . GLU A 1 105 ? -8.649 1.251 -14.165 1.00 93.75 105 GLU A O 1
ATOM 759 N N . GLU A 1 106 ? -7.062 0.433 -12.811 1.00 91.25 106 GLU A N 1
ATOM 760 C CA . GLU A 1 106 ? -5.951 0.667 -13.738 1.00 91.25 106 GLU A CA 1
ATOM 761 C C . GLU A 1 106 ? -5.568 -0.581 -14.541 1.00 91.25 106 GLU A C 1
ATOM 763 O O . GLU A 1 106 ? -4.776 -0.465 -15.477 1.00 91.25 106 GLU A O 1
ATOM 768 N N . GLY A 1 107 ? -6.103 -1.757 -14.191 1.00 93.00 107 GLY A N 1
ATOM 769 C CA . GLY A 1 107 ? -5.743 -3.032 -14.810 1.00 93.00 107 GLY A CA 1
ATOM 770 C C . GLY A 1 107 ? -4.250 -3.348 -14.690 1.00 93.00 107 GLY A C 1
ATOM 771 O O . GLY A 1 107 ? -3.651 -3.836 -15.648 1.00 93.00 107 GLY A O 1
ATOM 772 N N . ARG A 1 108 ? -3.624 -2.998 -13.556 1.00 93.00 108 ARG A N 1
ATOM 773 C CA . ARG A 1 108 ? -2.184 -3.198 -13.326 1.00 93.00 108 ARG A CA 1
ATOM 774 C C . ARG A 1 108 ? -1.940 -4.183 -12.200 1.00 93.00 108 ARG A C 1
ATOM 776 O O . ARG A 1 108 ? -2.433 -3.985 -11.092 1.00 93.00 108 ARG A O 1
ATOM 783 N N . ASP A 1 109 ? -1.049 -5.126 -12.467 1.00 95.81 109 ASP A N 1
ATOM 784 C CA . ASP A 1 109 ? -0.469 -5.993 -11.453 1.00 95.81 109 ASP A CA 1
ATOM 785 C C . ASP A 1 109 ? 0.955 -5.548 -11.142 1.00 95.81 109 ASP A C 1
ATOM 787 O O . ASP A 1 109 ? 1.769 -5.300 -12.037 1.00 95.81 109 ASP A O 1
ATOM 791 N N . ILE A 1 110 ? 1.263 -5.431 -9.857 1.00 96.50 110 ILE A N 1
ATOM 792 C CA . ILE A 1 110 ? 2.569 -5.013 -9.368 1.00 96.50 110 ILE A CA 1
ATOM 793 C C . ILE A 1 110 ? 3.088 -6.059 -8.396 1.00 96.50 110 ILE A C 1
ATOM 795 O O . ILE A 1 110 ? 2.463 -6.385 -7.391 1.00 96.50 110 ILE A O 1
ATOM 799 N N . GLU A 1 111 ? 4.284 -6.549 -8.665 1.00 97.50 111 GLU A N 1
ATOM 800 C CA . GLU A 1 111 ? 5.058 -7.330 -7.720 1.00 97.50 111 GLU A CA 1
ATOM 801 C C . GLU A 1 111 ? 5.944 -6.413 -6.889 1.00 97.50 111 GLU A C 1
ATOM 803 O O . GLU A 1 111 ? 6.573 -5.489 -7.412 1.00 97.50 111 GLU A O 1
ATOM 808 N N . VAL A 1 112 ? 6.009 -6.683 -5.589 1.00 97.56 112 VAL A N 1
ATOM 809 C CA . VAL A 1 112 ? 6.783 -5.891 -4.639 1.00 97.56 112 VAL A CA 1
ATOM 810 C C . VAL A 1 112 ? 7.750 -6.793 -3.891 1.00 97.56 112 VAL A C 1
ATOM 812 O O . VAL A 1 112 ? 7.364 -7.832 -3.356 1.00 97.56 112 VAL A O 1
ATOM 815 N N . VAL A 1 113 ? 9.008 -6.365 -3.821 1.00 97.62 113 VAL A N 1
ATOM 816 C CA . VAL A 1 113 ? 10.029 -6.906 -2.922 1.00 97.62 113 VAL A CA 1
ATOM 817 C C . VAL A 1 113 ? 10.515 -5.744 -2.059 1.00 97.62 113 VAL A C 1
ATOM 819 O O . VAL A 1 113 ? 11.153 -4.807 -2.542 1.00 97.62 113 VAL A O 1
ATOM 822 N N . LEU A 1 114 ? 10.161 -5.778 -0.774 1.00 95.56 114 LEU A N 1
ATOM 823 C CA . LEU A 1 114 ? 10.515 -4.719 0.165 1.00 95.56 114 LEU A CA 1
ATOM 824 C C . LEU A 1 114 ? 12.039 -4.675 0.399 1.00 95.56 114 LEU A C 1
ATOM 826 O O . LEU A 1 114 ? 12.699 -5.716 0.361 1.00 95.56 114 LEU A O 1
ATOM 830 N N . PRO A 1 115 ? 12.603 -3.484 0.679 1.00 94.25 115 PRO A N 1
ATOM 831 C CA . PRO A 1 115 ? 11.895 -2.223 0.932 1.00 94.25 115 PRO A CA 1
ATOM 832 C C . PRO A 1 115 ? 11.584 -1.378 -0.315 1.00 94.25 115 PRO A C 1
ATOM 834 O O . PRO A 1 115 ? 10.794 -0.443 -0.208 1.00 94.25 115 PRO A O 1
ATOM 837 N N . ASP A 1 116 ? 12.203 -1.650 -1.464 1.00 93.56 116 ASP A N 1
ATOM 838 C CA . ASP A 1 116 ? 12.328 -0.640 -2.521 1.00 93.56 116 ASP A CA 1
ATOM 839 C C . ASP A 1 116 ? 12.252 -1.164 -3.962 1.00 93.56 116 ASP A C 1
ATOM 841 O O . ASP A 1 116 ? 12.503 -0.393 -4.894 1.00 93.56 116 ASP A O 1
ATOM 845 N N . ARG A 1 117 ? 11.905 -2.440 -4.171 1.00 95.31 117 ARG A N 1
ATOM 846 C CA . ARG A 1 117 ? 11.813 -3.034 -5.508 1.00 95.31 117 ARG A CA 1
ATOM 847 C C . ARG A 1 117 ? 10.368 -3.281 -5.900 1.00 95.31 117 ARG A C 1
ATOM 849 O O . ARG A 1 117 ? 9.620 -3.944 -5.185 1.00 95.31 117 ARG A O 1
ATOM 856 N N . PHE A 1 118 ? 10.003 -2.798 -7.076 1.00 95.62 118 PHE A N 1
ATOM 857 C CA . PHE A 1 118 ? 8.664 -2.917 -7.626 1.00 95.62 118 PHE A CA 1
ATOM 858 C C . PHE A 1 118 ? 8.754 -3.292 -9.098 1.00 95.62 118 PHE A C 1
ATOM 860 O O . PHE A 1 118 ? 9.622 -2.792 -9.811 1.00 95.62 118 PHE A O 1
ATOM 867 N N . ARG A 1 119 ? 7.853 -4.147 -9.566 1.00 94.81 119 ARG A N 1
ATOM 868 C CA . ARG A 1 119 ? 7.759 -4.542 -10.969 1.00 94.81 119 ARG A CA 1
ATOM 869 C C . ARG A 1 119 ? 6.305 -4.526 -11.390 1.00 94.81 119 ARG A C 1
ATOM 871 O O . ARG A 1 119 ? 5.518 -5.288 -10.847 1.00 94.81 119 ARG A O 1
ATOM 878 N N . GLN A 1 120 ? 5.960 -3.694 -12.364 1.00 94.25 120 GLN A N 1
ATOM 879 C CA . GLN A 1 120 ? 4.694 -3.848 -13.068 1.00 94.25 120 GLN A CA 1
ATOM 880 C C . GLN A 1 120 ? 4.793 -5.072 -13.982 1.00 94.25 120 GLN A C 1
ATOM 882 O O . GLN A 1 120 ? 5.723 -5.172 -14.784 1.00 94.25 120 GLN A O 1
ATOM 887 N N . VAL A 1 121 ? 3.848 -5.993 -13.848 1.00 91.88 121 VAL A N 1
ATOM 888 C CA . VAL A 1 121 ? 3.733 -7.191 -14.680 1.00 91.88 121 VAL A CA 1
ATOM 889 C C . VAL A 1 121 ? 2.786 -6.891 -15.846 1.00 91.88 121 VAL A C 1
ATOM 891 O O . VAL A 1 121 ? 1.820 -6.147 -15.688 1.00 91.88 121 VAL A O 1
ATOM 894 N N . GLY A 1 122 ? 3.068 -7.442 -17.029 1.00 87.50 122 GLY A N 1
ATOM 895 C CA . GLY A 1 122 ? 2.195 -7.332 -18.201 1.00 87.50 122 GLY A CA 1
ATOM 896 C C . GLY A 1 122 ? 2.868 -6.699 -19.416 1.00 87.50 122 GLY A C 1
ATOM 897 O O . GLY A 1 122 ? 4.052 -6.914 -19.660 1.00 87.50 122 GLY A O 1
ATOM 898 N N . TRP A 1 123 ? 2.079 -5.960 -20.203 1.00 77.06 123 TRP A N 1
ATOM 899 C CA . TRP A 1 123 ? 2.449 -5.533 -21.561 1.00 77.06 123 TRP A CA 1
ATOM 900 C C . TRP A 1 123 ? 3.525 -4.439 -21.619 1.00 77.06 123 TRP A C 1
ATOM 902 O O . TRP A 1 123 ? 4.308 -4.407 -22.562 1.00 77.06 123 TRP A O 1
ATOM 912 N N . ASP A 1 124 ? 3.591 -3.584 -20.599 1.00 83.94 124 ASP A N 1
ATOM 913 C CA . ASP A 1 124 ? 4.615 -2.543 -20.455 1.00 83.94 124 ASP A CA 1
ATOM 914 C C . ASP A 1 124 ? 5.364 -2.760 -19.131 1.00 83.94 124 ASP A C 1
ATOM 916 O O . ASP A 1 124 ? 4.990 -2.178 -18.103 1.00 83.94 124 ASP A O 1
ATOM 920 N N . PRO A 1 125 ? 6.331 -3.698 -19.090 1.00 88.12 125 PRO A N 1
ATOM 921 C CA . PRO A 1 125 ? 7.039 -4.015 -17.864 1.00 88.12 125 PRO A CA 1
ATOM 922 C C . PRO A 1 125 ? 7.917 -2.833 -17.458 1.00 88.12 125 PRO A C 1
ATOM 924 O O . PRO A 1 125 ? 8.809 -2.395 -18.183 1.00 88.12 125 PRO A O 1
ATOM 927 N N . ILE A 1 126 ? 7.682 -2.331 -16.251 1.00 91.50 126 ILE A N 1
ATOM 928 C CA . ILE A 1 126 ? 8.491 -1.275 -15.646 1.00 91.50 126 ILE A CA 1
ATOM 929 C C . ILE A 1 126 ? 8.976 -1.787 -14.302 1.00 91.50 126 ILE A C 1
ATOM 931 O O . ILE A 1 126 ? 8.180 -2.243 -13.479 1.00 91.50 126 ILE A O 1
ATOM 935 N N . VAL A 1 127 ? 10.280 -1.676 -14.063 1.00 93.75 127 VAL A N 1
ATOM 936 C CA . VAL A 1 127 ? 10.898 -2.027 -12.785 1.00 93.75 127 VAL A CA 1
ATOM 937 C C . VAL A 1 127 ? 11.365 -0.753 -12.088 1.00 93.75 127 VAL A C 1
ATOM 939 O O . VAL A 1 127 ? 12.014 0.095 -12.694 1.00 93.75 127 VAL A O 1
ATOM 942 N N . LYS A 1 128 ? 11.044 -0.602 -10.805 1.00 93.12 128 LYS A N 1
ATOM 943 C CA . LYS A 1 128 ? 11.578 0.433 -9.912 1.00 93.12 128 LYS A CA 1
ATOM 944 C C . LYS A 1 128 ? 12.472 -0.241 -8.888 1.00 93.12 128 LYS A C 1
ATOM 946 O O . LYS A 1 128 ? 12.021 -1.168 -8.223 1.00 93.12 128 LYS A O 1
ATOM 951 N N . ILE A 1 129 ? 13.704 0.229 -8.735 1.00 93.44 129 ILE A N 1
ATOM 952 C CA . ILE A 1 129 ? 14.583 -0.174 -7.631 1.00 93.44 129 ILE A CA 1
ATOM 953 C C . ILE A 1 129 ? 15.150 1.092 -7.013 1.00 93.44 129 ILE A C 1
ATOM 955 O O . ILE A 1 129 ? 15.858 1.851 -7.680 1.00 93.44 129 ILE A O 1
ATOM 959 N N . GLY A 1 130 ? 14.786 1.344 -5.758 1.00 91.00 130 GLY A N 1
ATOM 960 C CA . GLY A 1 130 ? 15.129 2.578 -5.066 1.00 91.00 130 GLY A CA 1
ATOM 961 C C . GLY A 1 130 ? 14.677 3.806 -5.862 1.00 91.00 130 GLY A C 1
ATOM 962 O O . GLY A 1 130 ? 13.492 3.988 -6.151 1.00 91.00 130 GLY A O 1
ATOM 963 N N . GLY A 1 131 ? 15.644 4.648 -6.225 1.00 90.31 131 GLY A N 1
ATOM 964 C CA . GLY A 1 131 ? 15.445 5.880 -6.988 1.00 90.31 131 GLY A CA 1
ATOM 965 C C . GLY A 1 131 ? 15.575 5.742 -8.508 1.00 90.31 131 GLY A C 1
ATOM 966 O O . GLY A 1 131 ? 15.769 6.761 -9.164 1.00 90.31 131 GLY A O 1
ATOM 967 N N . THR A 1 132 ? 15.496 4.536 -9.082 1.00 92.19 132 THR A N 1
ATOM 968 C CA . THR A 1 132 ? 15.721 4.305 -10.523 1.00 92.19 132 THR A CA 1
ATOM 969 C C . THR A 1 132 ? 14.577 3.514 -11.152 1.00 92.19 132 THR A C 1
ATOM 971 O O . THR A 1 132 ? 14.170 2.483 -10.616 1.00 92.19 132 THR A O 1
ATOM 974 N N . TYR A 1 133 ? 14.093 3.967 -12.314 1.00 91.94 133 TYR A N 1
ATOM 975 C CA . TYR A 1 133 ? 13.248 3.168 -13.203 1.00 91.94 133 TYR A CA 1
ATOM 976 C C . TYR A 1 133 ? 14.079 2.485 -14.276 1.00 91.94 133 TYR A C 1
ATOM 978 O O . TYR A 1 133 ? 14.949 3.107 -14.883 1.00 91.94 133 TYR A O 1
ATOM 986 N N . TYR A 1 134 ? 13.714 1.244 -14.554 1.00 92.88 134 TYR A N 1
ATOM 987 C CA . TYR A 1 134 ? 14.151 0.453 -15.686 1.00 92.88 134 TYR A CA 1
ATOM 988 C C . TYR A 1 134 ? 12.925 0.232 -16.566 1.00 92.88 134 TYR A C 1
ATOM 990 O O . TYR A 1 134 ? 11.885 -0.250 -16.111 1.00 92.88 134 TYR A O 1
ATOM 998 N N . SER A 1 135 ? 13.034 0.664 -17.811 1.00 90.94 135 SER A N 1
ATOM 999 C CA . SER A 1 135 ? 12.036 0.460 -18.856 1.00 90.94 135 SER A CA 1
ATOM 1000 C C . SER A 1 135 ? 12.723 -0.242 -20.014 1.00 90.94 135 SER A C 1
ATOM 1002 O O . SER A 1 135 ? 13.941 -0.148 -20.145 1.00 90.94 135 SER A O 1
ATOM 1004 N N . TYR A 1 136 ? 11.969 -0.959 -20.832 1.00 88.50 136 TYR A N 1
ATOM 1005 C CA . TYR A 1 136 ? 12.531 -1.755 -21.916 1.00 88.50 136 TYR A CA 1
ATOM 1006 C C . TYR A 1 136 ? 12.124 -1.132 -23.243 1.00 88.50 136 TYR A C 1
ATOM 1008 O O . TYR A 1 136 ? 10.977 -0.725 -23.422 1.00 88.50 136 TYR A O 1
ATOM 1016 N N . ASP A 1 137 ? 13.080 -0.988 -24.156 1.00 88.06 137 ASP A N 1
ATOM 1017 C CA . ASP A 1 137 ? 12.762 -0.584 -25.520 1.00 88.06 137 ASP A CA 1
ATOM 1018 C C . ASP A 1 137 ? 12.101 -1.740 -26.297 1.00 88.06 137 ASP A C 1
ATOM 1020 O O . ASP A 1 137 ? 11.942 -2.856 -25.798 1.00 88.06 137 ASP A O 1
ATOM 1024 N N . PHE A 1 138 ? 11.729 -1.491 -27.552 1.00 87.88 138 PHE A N 1
ATOM 1025 C CA . PHE A 1 138 ? 11.117 -2.503 -28.420 1.00 87.88 138 PHE A CA 1
ATOM 1026 C C . PHE A 1 138 ? 12.040 -3.700 -28.730 1.00 87.88 138 PHE A C 1
ATOM 1028 O O . PHE A 1 138 ? 11.572 -4.703 -29.261 1.00 87.88 138 PHE A O 1
ATOM 1035 N N . THR A 1 139 ? 13.339 -3.609 -28.417 1.00 89.06 139 THR A N 1
ATOM 1036 C CA . THR A 1 139 ? 14.311 -4.708 -28.537 1.00 89.06 139 THR A CA 1
ATOM 1037 C C . THR A 1 139 ? 14.450 -5.516 -27.244 1.00 89.06 139 THR A C 1
ATOM 1039 O O . THR A 1 139 ? 15.188 -6.498 -27.210 1.00 89.06 139 THR A O 1
ATOM 1042 N N . GLY A 1 140 ? 13.746 -5.118 -26.178 1.00 85.69 140 GLY A N 1
ATOM 1043 C CA . GLY A 1 140 ? 13.865 -5.704 -24.846 1.00 85.69 140 GLY A CA 1
ATOM 1044 C C . GLY A 1 140 ? 15.103 -5.235 -24.082 1.00 85.69 140 GLY A C 1
ATOM 1045 O O . GLY A 1 140 ? 15.419 -5.791 -23.031 1.00 85.69 140 GLY A O 1
ATOM 1046 N N . LYS A 1 141 ? 15.826 -4.220 -24.570 1.00 88.12 141 LYS A N 1
ATOM 1047 C CA . LYS A 1 141 ? 17.003 -3.697 -23.876 1.00 88.12 141 LYS A CA 1
ATOM 1048 C C . LYS A 1 141 ? 16.563 -2.716 -22.785 1.00 88.12 141 LYS A C 1
ATOM 1050 O O . LYS A 1 141 ? 15.805 -1.786 -23.078 1.00 88.12 141 LYS A O 1
ATOM 1055 N N . PRO A 1 142 ? 17.041 -2.872 -21.536 1.00 89.50 142 PRO A N 1
ATOM 1056 C CA . PRO A 1 142 ? 16.697 -1.941 -20.479 1.00 89.50 142 PRO A CA 1
ATOM 1057 C C . PRO A 1 142 ? 17.386 -0.593 -20.708 1.00 89.50 142 PRO A C 1
ATOM 1059 O O . PRO A 1 142 ? 18.586 -0.522 -20.986 1.00 89.50 142 PRO A O 1
ATOM 1062 N N . PHE A 1 143 ? 16.640 0.486 -20.511 1.00 91.06 143 PHE A N 1
ATOM 1063 C CA . PHE A 1 143 ? 17.161 1.831 -20.328 1.00 91.06 143 PHE A CA 1
ATOM 1064 C C . PHE A 1 143 ? 16.709 2.373 -18.975 1.00 91.06 143 PHE A C 1
ATOM 1066 O O . PHE A 1 143 ? 15.642 2.026 -18.459 1.00 91.06 143 PHE A O 1
ATOM 1073 N N . THR A 1 144 ? 17.550 3.212 -18.376 1.00 93.06 144 THR A N 1
ATOM 1074 C CA . THR A 1 144 ? 17.306 3.751 -17.042 1.00 93.06 144 THR A CA 1
ATOM 1075 C C . THR A 1 144 ? 16.889 5.207 -17.097 1.00 93.06 144 THR A C 1
ATOM 1077 O O . THR A 1 144 ? 17.331 5.986 -17.941 1.00 93.06 144 THR A O 1
ATOM 1080 N N . ARG A 1 145 ? 16.037 5.590 -16.153 1.00 89.38 145 ARG A N 1
ATOM 1081 C CA . ARG A 1 145 ? 15.718 6.988 -15.869 1.00 89.38 145 ARG A CA 1
ATOM 1082 C C . ARG A 1 145 ? 15.632 7.182 -14.358 1.00 89.38 145 ARG A C 1
ATOM 1084 O O . ARG A 1 145 ? 15.213 6.250 -13.663 1.00 89.38 145 ARG A O 1
ATOM 1091 N N . PRO A 1 146 ? 15.996 8.363 -13.828 1.00 87.00 146 PRO A N 1
ATOM 1092 C CA . PRO A 1 146 ? 15.735 8.680 -12.434 1.00 87.00 146 PRO A CA 1
ATOM 1093 C C . PRO A 1 146 ? 14.262 8.442 -12.124 1.00 87.00 146 PRO A C 1
ATOM 1095 O O . PRO A 1 146 ? 13.381 8.796 -12.918 1.00 87.00 146 PRO A O 1
ATOM 1098 N N . ALA A 1 147 ? 13.992 7.831 -10.978 1.00 79.62 147 ALA A N 1
ATOM 1099 C CA . ALA A 1 147 ? 12.637 7.728 -10.502 1.00 79.62 147 ALA A CA 1
ATOM 1100 C C . ALA A 1 147 ? 12.155 9.128 -10.137 1.00 79.62 147 ALA A C 1
ATOM 1102 O O . ALA A 1 147 ? 12.485 9.662 -9.082 1.00 79.62 147 ALA A O 1
ATOM 1103 N N . GLY A 1 148 ? 11.380 9.737 -11.035 1.00 69.38 148 GLY A N 1
ATOM 1104 C CA . GLY A 1 148 ? 10.539 10.860 -10.651 1.00 69.38 148 GLY A CA 1
ATOM 1105 C C . GLY A 1 148 ? 9.548 10.429 -9.565 1.00 69.38 148 GLY A C 1
ATOM 1106 O O . GLY A 1 148 ? 9.400 9.236 -9.274 1.00 69.38 148 GLY A O 1
ATOM 1107 N N . ASN A 1 149 ? 8.809 11.396 -9.021 1.00 60.72 149 ASN A N 1
ATOM 1108 C CA . ASN A 1 149 ? 7.608 11.137 -8.221 1.00 60.72 149 ASN A CA 1
ATOM 1109 C C . ASN A 1 149 ? 6.510 10.544 -9.119 1.00 60.72 149 ASN A C 1
ATOM 1111 O O . ASN A 1 149 ? 5.527 11.204 -9.447 1.00 60.72 149 ASN A O 1
ATOM 1115 N N . VAL A 1 150 ? 6.712 9.323 -9.602 1.00 53.06 150 VAL A N 1
ATOM 1116 C CA . VAL A 1 150 ? 5.716 8.608 -10.393 1.00 53.06 150 VAL A CA 1
ATOM 1117 C C . VAL A 1 150 ? 4.839 7.883 -9.386 1.00 53.06 150 VAL A C 1
ATOM 1119 O O . VAL A 1 150 ? 5.278 6.939 -8.728 1.00 53.06 150 VAL A O 1
ATOM 1122 N N . SER A 1 151 ? 3.620 8.398 -9.228 1.00 62.88 151 SER A N 1
ATOM 1123 C CA . SER A 1 151 ? 2.778 8.156 -8.053 1.00 62.88 151 SER A CA 1
ATOM 1124 C C . SER A 1 151 ? 2.340 6.704 -7.879 1.00 62.88 151 SER A C 1
ATOM 1126 O O . SER A 1 151 ? 1.973 6.308 -6.775 1.00 62.88 151 SER A O 1
ATOM 1128 N N . PHE A 1 152 ? 2.367 5.883 -8.934 1.00 78.62 152 PHE A N 1
ATOM 1129 C CA . PHE A 1 152 ? 1.687 4.596 -8.866 1.00 78.62 152 PHE A CA 1
ATOM 1130 C C . PHE A 1 152 ? 2.421 3.538 -8.037 1.00 78.62 152 PHE A C 1
ATOM 1132 O O . PHE A 1 152 ? 1.761 2.846 -7.271 1.00 78.62 152 PHE A O 1
ATOM 1139 N N . PHE A 1 153 ? 3.756 3.442 -8.087 1.00 89.25 153 PHE A N 1
ATOM 1140 C CA . PHE A 1 153 ? 4.474 2.502 -7.211 1.00 89.25 153 PHE A CA 1
ATOM 1141 C C . PHE A 1 153 ? 4.402 2.903 -5.737 1.00 89.25 153 PHE A C 1
ATOM 1143 O O . PHE A 1 153 ? 4.397 2.036 -4.866 1.00 89.25 153 PHE A O 1
ATOM 1150 N N . ASP A 1 154 ? 4.277 4.197 -5.443 1.00 86.88 154 ASP A N 1
ATOM 1151 C CA . ASP A 1 154 ? 4.096 4.663 -4.067 1.00 86.88 154 ASP A CA 1
ATOM 1152 C C . ASP A 1 154 ? 2.722 4.230 -3.526 1.00 86.88 154 ASP A C 1
ATOM 1154 O O . ASP A 1 154 ? 2.623 3.800 -2.378 1.00 86.88 154 ASP A O 1
ATOM 1158 N N . ARG A 1 155 ? 1.688 4.187 -4.385 1.00 89.25 155 ARG A N 1
ATOM 1159 C CA . ARG A 1 155 ? 0.375 3.584 -4.070 1.00 89.25 155 ARG A CA 1
ATOM 1160 C C . ARG A 1 155 ? 0.413 2.059 -3.909 1.00 89.25 155 ARG A C 1
ATOM 1162 O O . ARG A 1 155 ? -0.555 1.493 -3.418 1.00 89.25 155 ARG A O 1
ATOM 1169 N N . ALA A 1 156 ? 1.490 1.384 -4.304 1.00 94.06 156 ALA A N 1
ATOM 1170 C CA . ALA A 1 156 ? 1.710 -0.029 -3.990 1.00 94.06 156 ALA A CA 1
ATOM 1171 C C . ALA A 1 156 ? 2.563 -0.218 -2.723 1.00 94.06 156 ALA A C 1
ATOM 1173 O O . ALA A 1 156 ? 2.636 -1.324 -2.198 1.00 94.06 156 ALA A O 1
ATOM 1174 N N . ASN A 1 157 ? 3.211 0.838 -2.217 1.00 94.69 157 ASN A N 1
ATOM 1175 C CA . ASN A 1 157 ? 4.186 0.744 -1.139 1.00 94.69 157 ASN A CA 1
ATOM 1176 C C . ASN A 1 157 ? 3.537 0.898 0.246 1.00 94.69 157 ASN A C 1
ATOM 1178 O O . ASN A 1 157 ? 3.219 1.997 0.700 1.00 94.69 157 ASN A O 1
ATOM 1182 N N . LEU A 1 158 ? 3.422 -0.206 0.984 1.00 95.56 158 LEU A N 1
ATOM 1183 C CA . LEU A 1 158 ? 2.888 -0.196 2.352 1.00 95.56 158 LEU A CA 1
ATOM 1184 C C . LEU A 1 158 ? 3.701 0.653 3.346 1.00 95.56 158 LEU A C 1
ATOM 1186 O O . LEU A 1 158 ? 3.120 1.187 4.294 1.00 95.56 158 LEU A O 1
ATOM 1190 N N . ILE A 1 159 ? 5.014 0.817 3.134 1.00 95.00 159 ILE A N 1
ATOM 1191 C CA . ILE A 1 159 ? 5.853 1.713 3.949 1.00 95.00 159 ILE A CA 1
ATOM 1192 C C . ILE A 1 159 ? 5.394 3.158 3.748 1.00 95.00 159 ILE A C 1
ATOM 1194 O O . ILE A 1 159 ? 5.199 3.882 4.722 1.00 95.00 159 ILE A O 1
ATOM 1198 N N . TRP A 1 160 ? 5.133 3.545 2.497 1.00 92.94 160 TRP A N 1
ATOM 1199 C CA . TRP A 1 160 ? 4.626 4.875 2.177 1.00 92.94 160 TRP A CA 1
ATOM 1200 C C . TRP A 1 160 ? 3.277 5.136 2.859 1.00 92.94 160 TRP A C 1
ATOM 1202 O O . TRP A 1 160 ? 3.129 6.156 3.529 1.00 92.94 160 TRP A O 1
ATOM 1212 N N . PHE A 1 161 ? 2.325 4.195 2.799 1.00 94.50 161 PHE A N 1
ATOM 1213 C CA . PHE A 1 161 ? 1.042 4.357 3.498 1.00 94.50 161 PHE A CA 1
ATOM 1214 C C . PHE A 1 161 ? 1.204 4.509 5.007 1.00 94.50 161 PHE A C 1
ATOM 1216 O O . PHE A 1 161 ? 0.566 5.382 5.592 1.00 94.50 161 PHE A O 1
ATOM 1223 N N . ARG A 1 162 ? 2.053 3.697 5.650 1.00 96.06 162 ARG A N 1
ATOM 1224 C CA . ARG A 1 162 ? 2.321 3.817 7.093 1.00 96.06 162 ARG A CA 1
ATOM 1225 C C . ARG A 1 162 ? 2.790 5.227 7.439 1.00 96.06 162 ARG A C 1
ATOM 1227 O O . ARG A 1 162 ? 2.314 5.824 8.408 1.00 96.06 162 ARG A O 1
ATOM 1234 N N . ASP A 1 163 ? 3.700 5.761 6.637 1.00 94.44 163 ASP A N 1
ATOM 1235 C CA . ASP A 1 163 ? 4.261 7.089 6.854 1.00 94.44 163 ASP A CA 1
ATOM 1236 C C . ASP A 1 163 ? 3.193 8.177 6.636 1.00 94.44 163 ASP A C 1
ATOM 1238 O O . ASP A 1 163 ? 3.089 9.099 7.448 1.00 94.44 163 ASP A O 1
ATOM 1242 N N . GLN A 1 164 ? 2.317 8.029 5.633 1.00 92.81 164 GLN A N 1
ATOM 1243 C CA . GLN A 1 164 ? 1.169 8.925 5.433 1.00 92.81 164 GLN A CA 1
ATOM 1244 C C . GLN A 1 164 ? 0.174 8.874 6.605 1.00 92.81 164 GLN A C 1
ATOM 1246 O O . GLN A 1 164 ? -0.222 9.914 7.137 1.00 92.81 164 GLN A O 1
ATOM 1251 N N . PHE A 1 165 ? -0.192 7.683 7.089 1.00 94.75 165 PHE A N 1
ATOM 1252 C CA . PHE A 1 165 ? -1.083 7.535 8.246 1.00 94.75 165 PHE A CA 1
ATOM 1253 C C . PHE A 1 165 ? -0.476 8.108 9.531 1.00 94.75 165 PHE A C 1
ATOM 1255 O O . PHE A 1 165 ? -1.197 8.668 10.359 1.00 94.75 165 PHE A O 1
ATOM 1262 N N . THR A 1 166 ? 0.848 8.039 9.682 1.00 95.12 166 THR A N 1
ATOM 1263 C CA . THR A 1 166 ? 1.558 8.660 10.810 1.00 95.12 166 THR A CA 1
ATOM 1264 C C . THR A 1 166 ? 1.359 10.178 10.810 1.00 95.12 166 THR A C 1
ATOM 1266 O O . THR A 1 166 ? 1.056 10.764 11.854 1.00 95.12 166 THR A O 1
ATOM 1269 N N . GLN A 1 167 ? 1.444 10.800 9.632 1.00 93.44 167 GLN A N 1
ATOM 1270 C CA . GLN A 1 167 ? 1.283 12.246 9.432 1.00 93.44 167 GLN A CA 1
ATOM 1271 C C . GLN A 1 167 ? -0.177 12.713 9.493 1.00 93.44 167 GLN A C 1
ATOM 1273 O O . GLN A 1 167 ? -0.449 13.893 9.709 1.00 93.44 167 GLN A O 1
ATOM 1278 N N . THR A 1 168 ? -1.133 11.802 9.333 1.00 92.50 168 THR A N 1
ATOM 1279 C CA . THR A 1 168 ? -2.546 12.160 9.231 1.00 92.50 168 THR A CA 1
ATOM 1280 C C . THR A 1 168 ? -3.152 12.443 10.613 1.00 92.50 168 THR A C 1
ATOM 1282 O O . THR A 1 168 ? -2.977 11.638 11.532 1.00 92.50 168 THR A O 1
ATOM 1285 N N . PRO A 1 169 ? -3.875 13.561 10.818 1.00 90.81 169 PRO A N 1
ATOM 1286 C CA . PRO A 1 169 ? -4.333 13.958 12.152 1.00 90.81 169 PRO A CA 1
ATOM 1287 C C . PRO A 1 169 ? -5.481 13.100 12.692 1.00 90.81 169 PRO A C 1
ATOM 1289 O O . PRO A 1 169 ? -5.612 12.958 13.903 1.00 90.81 169 PRO A O 1
ATOM 1292 N N . LYS A 1 170 ? -6.315 12.527 11.818 1.00 94.81 170 LYS A N 1
ATOM 1293 C CA . LYS A 1 170 ? -7.527 11.804 12.216 1.00 94.81 170 LYS A CA 1
ATOM 1294 C C . LYS A 1 170 ? -7.670 10.511 11.432 1.00 94.81 170 LYS A C 1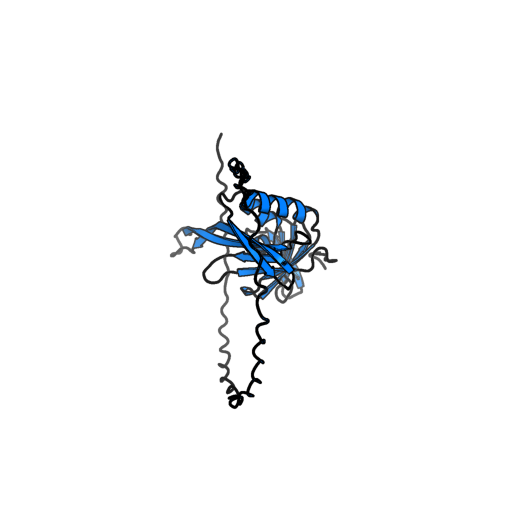
ATOM 1296 O O . LYS A 1 170 ? -7.618 10.529 10.210 1.00 94.81 170 LYS A O 1
ATOM 1301 N N . VAL A 1 171 ? -7.917 9.409 12.126 1.00 97.69 171 VAL A N 1
ATOM 1302 C CA . VAL A 1 171 ? -8.295 8.123 11.529 1.00 97.69 171 VAL A CA 1
ATOM 1303 C C . VAL A 1 171 ? -9.606 7.686 12.167 1.00 97.69 171 VAL A C 1
ATOM 1305 O O . VAL A 1 171 ? -9.829 7.900 13.357 1.00 97.69 171 VAL A O 1
ATOM 1308 N N . SER A 1 172 ? -10.499 7.107 11.378 1.00 98.06 172 SER A N 1
ATOM 1309 C CA . SER A 1 172 ? -11.777 6.575 11.847 1.00 98.06 172 SER A CA 1
ATOM 1310 C C . SER A 1 172 ? -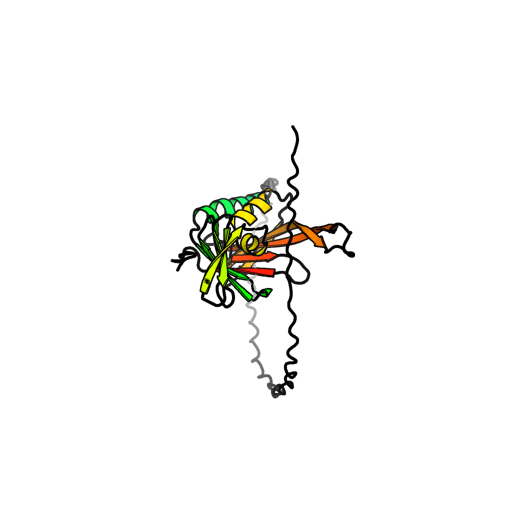11.826 5.072 11.631 1.00 98.06 172 SER A C 1
ATOM 1312 O O . SER A 1 172 ? -11.397 4.581 10.590 1.00 98.06 172 SER A O 1
ATOM 1314 N N . ALA A 1 173 ? -12.353 4.335 12.607 1.00 97.25 173 ALA A N 1
ATOM 1315 C CA . ALA A 1 173 ? -12.667 2.926 12.416 1.00 97.25 173 ALA A CA 1
ATOM 1316 C C . ALA A 1 173 ? -13.889 2.808 11.493 1.00 97.25 173 ALA A C 1
ATOM 1318 O O . ALA A 1 173 ? -14.894 3.483 11.707 1.00 97.25 173 ALA A O 1
ATOM 1319 N N . LEU A 1 174 ? -13.794 1.961 10.471 1.00 97.62 174 LEU A N 1
ATOM 1320 C CA . LEU A 1 174 ? -14.893 1.672 9.542 1.00 97.62 174 LEU A CA 1
ATOM 1321 C C . LEU A 1 174 ? -15.723 0.464 9.991 1.00 97.62 174 LEU A C 1
ATOM 1323 O O . LEU A 1 174 ? -16.842 0.283 9.524 1.00 97.62 174 LEU A O 1
ATOM 1327 N N . GLY A 1 175 ? -15.176 -0.351 10.897 1.00 94.25 175 GLY A N 1
ATOM 1328 C CA . GLY A 1 175 ? -15.796 -1.582 11.377 1.00 94.25 175 GLY A CA 1
ATOM 1329 C C . GLY A 1 175 ? -15.292 -2.840 10.659 1.00 94.25 175 GLY A C 1
ATOM 1330 O O . GLY A 1 175 ? -14.325 -2.780 9.888 1.00 94.25 175 GLY A O 1
ATOM 1331 N N . PRO A 1 176 ? -15.899 -4.000 10.961 1.00 97.62 176 PRO A N 1
ATOM 1332 C CA . PRO A 1 176 ? -15.525 -5.273 10.364 1.00 97.62 176 PRO A CA 1
ATOM 1333 C C . PRO A 1 176 ? -15.989 -5.373 8.905 1.00 97.62 176 PRO A C 1
ATOM 1335 O O . PRO A 1 176 ? -17.047 -4.871 8.535 1.00 97.62 176 PRO A O 1
ATOM 1338 N N . ALA A 1 177 ? -15.210 -6.069 8.082 1.00 98.19 177 ALA A N 1
ATOM 1339 C CA . ALA A 1 177 ? -15.547 -6.396 6.699 1.00 98.19 177 ALA A CA 1
ATOM 1340 C C . ALA A 1 177 ? -14.985 -7.774 6.326 1.00 98.19 177 ALA A C 1
ATOM 1342 O O . ALA A 1 177 ? -14.156 -8.323 7.046 1.00 98.19 177 ALA A O 1
ATOM 1343 N N . THR A 1 178 ? -15.402 -8.326 5.187 1.00 98.25 178 THR A N 1
ATOM 1344 C CA . THR A 1 178 ? -14.789 -9.533 4.611 1.00 98.25 178 THR A CA 1
ATOM 1345 C C . THR A 1 178 ? -14.221 -9.189 3.241 1.00 98.25 178 THR A C 1
ATOM 1347 O O . THR A 1 178 ? -14.968 -8.764 2.363 1.00 98.25 178 THR A O 1
ATOM 1350 N N . ILE A 1 179 ? -12.911 -9.360 3.056 1.00 97.81 179 ILE A N 1
ATOM 1351 C CA . ILE A 1 179 ? -12.202 -9.049 1.806 1.00 97.81 179 ILE A CA 1
ATOM 1352 C C . ILE A 1 179 ? -11.555 -10.333 1.292 1.00 97.81 179 ILE A C 1
ATOM 1354 O O . ILE A 1 179 ? -10.732 -10.921 1.988 1.00 97.81 179 ILE A O 1
ATOM 1358 N N . GLY A 1 180 ? -11.952 -10.798 0.103 1.00 94.75 180 GLY A N 1
ATOM 1359 C CA . GLY A 1 180 ? -11.426 -12.048 -0.467 1.00 94.75 180 GLY A CA 1
ATOM 1360 C C . GLY A 1 180 ? -11.639 -13.270 0.439 1.00 94.75 180 GLY A C 1
ATOM 1361 O O . GLY A 1 180 ? -10.772 -14.130 0.522 1.00 94.75 180 GLY A O 1
ATOM 1362 N N . GLY A 1 181 ? -12.746 -13.308 1.190 1.00 96.44 181 GLY A N 1
ATOM 1363 C CA . GLY A 1 181 ? -13.030 -14.363 2.172 1.00 96.44 181 GLY A CA 1
ATOM 1364 C C . GLY A 1 181 ? -12.301 -14.222 3.517 1.00 96.44 181 GLY A C 1
ATOM 1365 O O . GLY A 1 181 ? -12.551 -15.014 4.420 1.00 96.44 181 GLY A O 1
ATOM 1366 N N . VAL A 1 182 ? -11.447 -13.208 3.693 1.00 97.56 182 VAL A N 1
ATOM 1367 C CA . VAL A 1 182 ? -10.705 -12.970 4.940 1.00 97.56 182 VAL A CA 1
ATOM 1368 C C . VAL A 1 182 ? -11.430 -11.932 5.809 1.00 97.56 182 VAL A C 1
ATOM 1370 O O . VAL A 1 182 ? -11.665 -10.811 5.341 1.00 97.56 182 VAL A O 1
ATOM 1373 N N . PRO A 1 183 ? -11.754 -12.243 7.080 1.00 98.19 183 PRO A N 1
ATOM 1374 C CA . PRO A 1 183 ? -12.264 -11.260 8.031 1.00 98.19 183 PRO A CA 1
ATOM 1375 C C . PRO A 1 183 ? -11.248 -10.143 8.269 1.00 98.19 183 PRO A C 1
ATOM 1377 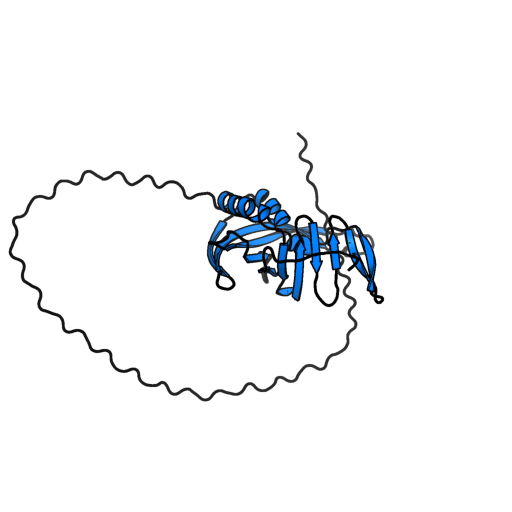O O . PRO A 1 183 ? -10.078 -10.405 8.556 1.00 98.19 183 PRO A O 1
ATOM 1380 N N . CYS A 1 184 ? -11.700 -8.897 8.171 1.00 98.44 184 CYS A N 1
ATOM 1381 C CA . CYS A 1 184 ? -10.867 -7.705 8.238 1.00 98.44 184 CYS A CA 1
ATOM 1382 C C . CYS A 1 184 ? -11.443 -6.637 9.173 1.00 98.44 184 CYS A C 1
ATOM 1384 O O . CYS A 1 184 ? -12.651 -6.581 9.395 1.00 98.44 184 CYS A O 1
ATOM 1386 N N . ILE A 1 185 ? -10.580 -5.734 9.642 1.00 98.06 185 ILE A N 1
ATOM 1387 C CA . ILE A 1 185 ? -10.963 -4.470 10.289 1.00 98.06 185 ILE A CA 1
ATOM 1388 C C . ILE A 1 185 ? -10.549 -3.314 9.379 1.00 98.06 185 ILE A C 1
ATOM 1390 O O . ILE A 1 185 ? -9.402 -3.256 8.925 1.00 98.06 185 ILE A O 1
ATOM 1394 N N . GLY A 1 186 ? -11.494 -2.417 9.097 1.00 98.12 186 GLY A N 1
ATOM 1395 C CA . GLY A 1 186 ? -11.288 -1.256 8.239 1.00 98.12 186 GLY A CA 1
ATOM 1396 C C . GLY A 1 186 ? -10.973 0.024 9.010 1.00 98.12 186 GLY A C 1
ATOM 1397 O O . GLY A 1 186 ? -11.547 0.288 10.069 1.00 98.12 186 GLY A O 1
ATOM 1398 N N . TYR A 1 187 ? -10.121 0.858 8.422 1.00 98.44 187 TYR A N 1
ATOM 1399 C CA . TYR A 1 187 ? -9.794 2.203 8.883 1.00 98.44 187 TYR A CA 1
ATOM 1400 C C . TYR A 1 187 ? -9.904 3.187 7.722 1.00 98.44 187 TYR A C 1
ATOM 1402 O O . TYR A 1 187 ? -9.592 2.844 6.585 1.00 98.44 187 TYR A O 1
ATOM 1410 N N . GLY A 1 188 ? -10.345 4.408 8.001 1.00 97.75 188 GLY A N 1
ATOM 1411 C CA . GLY A 1 188 ? -10.553 5.451 7.005 1.00 97.75 188 GLY A CA 1
ATOM 1412 C C . GLY A 1 188 ? -9.921 6.772 7.412 1.00 97.75 188 GLY A C 1
ATOM 1413 O O . GLY A 1 188 ? -9.864 7.115 8.595 1.00 97.75 188 GLY A O 1
ATOM 1414 N N . THR A 1 189 ? -9.450 7.523 6.424 1.00 97.69 189 THR A N 1
ATOM 1415 C CA . THR A 1 189 ? -8.955 8.885 6.600 1.00 97.69 189 THR A CA 1
ATOM 1416 C C . THR A 1 189 ? -9.000 9.678 5.290 1.00 97.69 189 THR A C 1
ATOM 1418 O O . THR A 1 189 ? -9.653 9.283 4.327 1.00 97.69 189 THR A O 1
ATOM 1421 N N . THR A 1 190 ? -8.346 10.832 5.247 1.00 95.62 190 THR A N 1
ATOM 1422 C CA . THR A 1 190 ? -8.183 11.667 4.067 1.00 95.62 190 THR A CA 1
ATOM 1423 C C . THR A 1 190 ? -6.740 12.141 3.991 1.00 95.62 190 THR A C 1
ATOM 1425 O O . THR A 1 190 ? -6.233 12.737 4.940 1.00 95.62 190 THR A O 1
ATOM 1428 N N . PHE A 1 191 ? -6.082 11.868 2.869 1.00 91.50 191 PHE A N 1
ATOM 1429 C CA . PHE A 1 191 ? -4.757 12.398 2.570 1.00 91.50 191 PHE A CA 1
ATOM 1430 C C . PHE A 1 191 ? -4.882 13.699 1.785 1.00 91.50 191 PHE A C 1
ATOM 1432 O O . PHE A 1 191 ? -5.810 13.877 0.996 1.00 91.50 191 PHE A O 1
ATOM 1439 N N . THR A 1 192 ? -3.925 14.602 1.972 1.00 87.50 192 THR A N 1
ATOM 1440 C CA . THR A 1 192 ? -3.786 15.782 1.119 1.00 87.50 192 THR A CA 1
ATOM 1441 C C . THR A 1 192 ? -2.866 15.426 -0.037 1.00 87.50 192 THR A C 1
ATOM 1443 O O . THR A 1 192 ? -1.684 15.166 0.175 1.00 87.50 192 THR A O 1
ATOM 1446 N N . ALA A 1 193 ? -3.389 15.428 -1.259 1.00 82.75 193 ALA A N 1
ATOM 1447 C CA . ALA A 1 193 ? -2.601 15.230 -2.468 1.00 82.75 193 ALA A CA 1
ATOM 1448 C C . ALA A 1 193 ? -2.472 16.541 -3.247 1.00 82.75 193 ALA A C 1
ATOM 1450 O O . ALA A 1 193 ? -3.386 17.362 -3.261 1.00 82.75 193 ALA A O 1
ATOM 1451 N N . ALA A 1 194 ? -1.335 16.742 -3.910 1.00 82.44 194 ALA A N 1
ATOM 1452 C CA . ALA A 1 194 ? -1.156 17.848 -4.840 1.00 82.44 194 ALA A CA 1
ATOM 1453 C C . ALA A 1 194 ? -1.603 17.418 -6.243 1.00 82.44 194 ALA A C 1
ATOM 1455 O O . ALA A 1 194 ? -1.100 16.441 -6.794 1.00 82.44 194 ALA A O 1
ATOM 1456 N N . GLN A 1 195 ? -2.524 18.169 -6.831 1.00 80.50 195 GLN A N 1
ATOM 1457 C CA . GLN A 1 195 ? -2.902 18.081 -8.230 1.00 80.50 195 GLN A CA 1
ATOM 1458 C C . GLN A 1 195 ? -2.204 19.206 -8.991 1.00 80.50 195 GLN A C 1
ATOM 1460 O O . GLN A 1 195 ? -2.438 20.384 -8.723 1.00 80.50 195 GLN A O 1
ATOM 1465 N N . VAL A 1 196 ? -1.345 18.849 -9.943 1.00 80.38 196 VAL A N 1
ATOM 1466 C CA . VAL A 1 196 ? -0.699 19.817 -10.834 1.00 80.38 196 VAL A CA 1
ATOM 1467 C C . VAL A 1 196 ? -1.507 19.891 -12.123 1.00 80.38 196 VAL A C 1
ATOM 1469 O O . VAL A 1 196 ? -1.601 18.913 -12.861 1.00 80.38 196 VAL A O 1
ATOM 1472 N N . SER A 1 197 ? -2.108 21.045 -12.384 1.00 83.94 197 SER A N 1
ATOM 1473 C CA . SER A 1 197 ? -2.819 21.317 -13.629 1.00 83.94 197 SER A CA 1
ATOM 1474 C C . SER A 1 197 ? -1.848 21.879 -14.669 1.00 83.94 197 SER A C 1
ATOM 1476 O O . SER A 1 197 ? -1.056 22.768 -14.325 1.00 83.94 197 SER A O 1
ATOM 1478 N N . PRO A 1 198 ? -1.907 21.410 -15.931 1.00 84.00 198 PRO A N 1
ATOM 1479 C CA . PRO A 1 198 ? -1.097 21.964 -17.005 1.00 84.00 198 PRO A CA 1
ATOM 1480 C C . PRO A 1 198 ? -1.309 23.477 -17.150 1.00 84.00 198 PRO A C 1
ATOM 1482 O O . PRO A 1 198 ? -2.418 23.972 -16.907 1.00 84.00 198 PRO A O 1
ATOM 1485 N N . PRO A 1 199 ? -0.273 24.223 -17.554 1.00 87.25 199 PRO A N 1
ATOM 1486 C CA . PRO A 1 199 ? -0.419 25.641 -17.826 1.00 87.25 199 PRO A CA 1
ATOM 1487 C C . PRO A 1 199 ? -1.365 25.866 -19.013 1.00 87.25 199 PRO A C 1
ATOM 1489 O O . PRO A 1 199 ? -1.350 25.125 -19.994 1.00 87.25 199 PRO A O 1
ATOM 1492 N N . LYS A 1 200 ? -2.219 26.892 -18.914 1.00 87.94 200 LYS A N 1
ATOM 1493 C CA . LYS A 1 200 ? -3.221 27.219 -19.949 1.00 87.94 200 LYS A CA 1
ATOM 1494 C C . LYS A 1 200 ? -2.619 27.904 -21.183 1.00 87.94 200 LYS A C 1
ATOM 1496 O O . LYS A 1 200 ? -3.294 28.018 -22.200 1.00 87.94 200 LYS A O 1
ATOM 1501 N N . SER A 1 201 ? -1.381 28.377 -21.085 1.00 89.62 201 SER A N 1
ATOM 1502 C CA . SER A 1 201 ? -0.610 28.985 -22.169 1.00 89.62 201 SER A CA 1
ATOM 1503 C C . SER A 1 201 ? 0.866 28.615 -22.022 1.00 89.62 201 SER A C 1
ATOM 1505 O O . SER A 1 201 ? 1.300 28.195 -20.951 1.00 89.62 201 SER A O 1
ATOM 1507 N N . GLN A 1 202 ? 1.632 28.768 -23.102 1.00 83.44 202 GLN A N 1
ATOM 1508 C CA . GLN A 1 202 ? 3.040 28.367 -23.180 1.00 83.44 202 GLN A CA 1
ATOM 1509 C C . GLN A 1 202 ? 3.941 29.070 -22.145 1.00 83.44 202 GLN A C 1
ATOM 1511 O O . GLN A 1 202 ? 4.909 28.469 -21.689 1.00 83.44 202 GLN A O 1
ATOM 1516 N N . ASP A 1 203 ? 3.571 30.280 -21.715 1.00 89.50 203 ASP A N 1
ATOM 1517 C CA . ASP A 1 203 ? 4.316 31.076 -20.727 1.00 89.50 203 ASP A CA 1
ATOM 1518 C C . ASP A 1 203 ? 3.707 31.035 -19.313 1.00 89.50 203 ASP A C 1
ATOM 1520 O O . ASP A 1 203 ? 4.184 31.714 -18.403 1.00 89.50 203 ASP A O 1
ATOM 1524 N N . ALA A 1 204 ? 2.627 30.275 -19.103 1.00 87.19 204 ALA A N 1
ATOM 1525 C CA . ALA A 1 204 ? 1.995 30.183 -17.791 1.00 87.19 204 ALA A CA 1
ATOM 1526 C C . ALA A 1 204 ? 2.694 29.152 -16.892 1.00 87.19 204 ALA A C 1
ATOM 1528 O O . ALA A 1 204 ? 3.153 28.100 -17.334 1.00 87.19 204 ALA A O 1
ATOM 1529 N N . THR A 1 205 ? 2.712 29.428 -15.588 1.00 88.62 205 THR A N 1
ATOM 1530 C CA . THR A 1 205 ? 3.160 28.469 -14.572 1.00 88.62 205 THR A CA 1
ATOM 1531 C C . THR A 1 205 ? 2.083 27.396 -14.347 1.00 88.62 205 THR A C 1
ATOM 1533 O O . THR A 1 205 ? 0.894 27.732 -14.315 1.00 88.62 205 THR A O 1
ATOM 1536 N N . PRO A 1 206 ? 2.452 26.116 -14.146 1.00 85.50 206 PRO A N 1
ATOM 1537 C CA . PRO A 1 206 ? 1.509 25.089 -13.712 1.00 85.50 206 PRO A CA 1
ATOM 1538 C C . PRO A 1 206 ? 0.807 25.487 -12.410 1.00 85.50 206 PRO A C 1
ATOM 1540 O O . PRO A 1 206 ? 1.435 25.996 -11.480 1.00 85.50 206 PRO A O 1
ATOM 1543 N N . VAL A 1 207 ? -0.496 25.224 -12.321 1.00 88.88 207 VAL A N 1
ATOM 1544 C CA . VAL A 1 207 ? -1.264 25.488 -11.099 1.00 88.88 207 VAL A CA 1
ATOM 1545 C C . VAL A 1 207 ? -1.211 24.250 -10.216 1.00 88.88 207 VAL A C 1
ATOM 1547 O O . VAL A 1 207 ? -1.614 23.172 -10.645 1.00 88.88 207 VAL A O 1
ATOM 1550 N N . VAL A 1 208 ? -0.738 24.398 -8.980 1.00 87.00 208 VAL A N 1
ATOM 1551 C CA . VAL A 1 208 ? -0.738 23.321 -7.981 1.00 87.00 208 VAL A CA 1
ATOM 1552 C C . VAL A 1 208 ? -1.906 23.535 -7.026 1.00 87.00 208 VAL A C 1
ATOM 1554 O O . VAL A 1 208 ? -1.951 24.528 -6.303 1.00 87.00 208 VAL A O 1
ATOM 1557 N N . THR A 1 209 ? -2.854 22.605 -7.012 1.00 88.69 209 THR A N 1
ATOM 1558 C CA . THR A 1 209 ? -4.015 22.618 -6.117 1.00 88.69 209 THR A CA 1
ATOM 1559 C C . THR A 1 209 ? -3.906 21.463 -5.134 1.00 88.69 209 THR A C 1
ATOM 1561 O O . THR A 1 209 ? -3.507 20.366 -5.508 1.00 88.69 209 THR A O 1
ATOM 1564 N N . GLN A 1 210 ? -4.250 21.684 -3.868 1.00 88.19 210 GLN A N 1
ATOM 1565 C CA . GLN A 1 210 ? -4.360 20.593 -2.903 1.00 88.19 210 GLN A CA 1
ATOM 1566 C C . GLN A 1 210 ? -5.764 20.000 -2.961 1.00 88.19 210 GLN A C 1
ATOM 1568 O O . GLN A 1 210 ? -6.752 20.724 -2.865 1.00 88.19 210 GLN A O 1
ATOM 1573 N N . ILE A 1 211 ? -5.840 18.683 -3.108 1.00 88.00 211 ILE A N 1
ATOM 1574 C CA . ILE A 1 211 ? -7.082 17.923 -3.106 1.00 88.00 211 ILE A CA 1
ATOM 1575 C C . ILE A 1 211 ? -7.093 16.951 -1.931 1.00 88.00 211 ILE A C 1
ATOM 1577 O O . ILE A 1 211 ? -6.089 16.323 -1.592 1.00 88.00 211 ILE A O 1
ATOM 1581 N N . ALA A 1 212 ? -8.256 16.838 -1.306 1.00 90.50 212 ALA A N 1
ATOM 1582 C CA . ALA A 1 212 ? -8.518 15.877 -0.253 1.00 90.50 212 ALA A CA 1
ATOM 1583 C C . ALA A 1 212 ? -8.862 14.524 -0.892 1.00 90.50 212 ALA A C 1
ATOM 1585 O O . ALA A 1 212 ? -9.867 14.401 -1.589 1.00 90.50 212 ALA A O 1
ATOM 1586 N N . GLN A 1 213 ? -8.028 13.512 -0.671 1.00 90.94 213 GLN A N 1
ATOM 1587 C CA . GLN A 1 213 ? -8.240 12.160 -1.179 1.00 90.94 213 GLN A CA 1
ATOM 1588 C C . GLN A 1 213 ? -8.687 11.247 -0.038 1.00 90.94 213 GLN A C 1
ATOM 1590 O O . GLN A 1 213 ? -7.878 10.956 0.847 1.00 90.94 213 GLN A O 1
ATOM 1595 N N . PRO A 1 214 ? -9.953 10.795 -0.008 1.00 95.50 214 PRO A N 1
ATOM 1596 C CA . PRO A 1 214 ? -10.386 9.832 0.991 1.00 95.50 214 PRO A CA 1
ATOM 1597 C C . PRO A 1 214 ? -9.649 8.508 0.782 1.00 95.50 214 PRO A C 1
ATOM 1599 O O . PRO A 1 214 ? -9.524 8.035 -0.347 1.00 95.50 214 PRO A O 1
ATOM 1602 N N . ILE A 1 215 ? -9.171 7.923 1.875 1.00 96.81 215 ILE A N 1
ATOM 1603 C CA . ILE A 1 215 ? -8.454 6.651 1.895 1.00 96.81 215 ILE A CA 1
ATOM 1604 C C . ILE A 1 215 ? -9.153 5.714 2.859 1.00 96.81 215 ILE A C 1
ATOM 1606 O O . ILE A 1 215 ? -9.496 6.110 3.975 1.00 96.81 215 ILE A O 1
ATOM 1610 N N . LYS A 1 216 ? -9.302 4.457 2.464 1.00 98.00 216 LYS A N 1
ATOM 1611 C CA . LYS A 1 216 ? -9.701 3.371 3.355 1.00 98.00 216 LYS A CA 1
ATOM 1612 C C . LYS A 1 216 ? -8.703 2.234 3.235 1.00 98.00 216 LYS A C 1
ATOM 1614 O O . LYS A 1 216 ? -8.210 1.971 2.145 1.00 98.00 216 LYS A O 1
ATOM 1619 N N . ILE A 1 217 ? -8.411 1.565 4.340 1.00 98.38 217 ILE A N 1
ATOM 1620 C CA . ILE A 1 217 ? -7.514 0.411 4.391 1.00 98.38 217 ILE A CA 1
ATOM 1621 C C . ILE A 1 217 ? -8.119 -0.675 5.275 1.00 98.38 217 ILE A C 1
ATOM 1623 O O . ILE A 1 217 ? -8.671 -0.379 6.335 1.00 98.38 217 ILE A O 1
ATOM 1627 N N . TRP A 1 218 ? -8.001 -1.932 4.856 1.00 98.56 218 TRP A N 1
ATOM 1628 C CA . TRP A 1 218 ? -8.484 -3.093 5.603 1.00 98.56 218 TRP A CA 1
ATOM 1629 C C . TRP A 1 218 ? -7.344 -4.046 5.921 1.00 98.56 218 TRP A C 1
ATOM 1631 O O . TRP A 1 218 ? -6.581 -4.406 5.027 1.00 98.56 218 TRP A O 1
ATOM 1641 N N . PHE A 1 219 ? -7.265 -4.490 7.176 1.00 98.00 219 PHE A N 1
ATOM 1642 C CA . PHE A 1 219 ? -6.286 -5.473 7.647 1.00 98.00 219 PHE A CA 1
ATOM 1643 C C . PHE A 1 219 ? -6.974 -6.774 8.028 1.00 98.00 219 PHE A C 1
ATOM 1645 O O . PHE A 1 219 ? -7.989 -6.741 8.723 1.00 98.00 219 PHE A O 1
ATOM 1652 N N . GLY A 1 220 ? -6.404 -7.904 7.608 1.00 97.25 220 GLY A N 1
ATOM 1653 C CA . GLY A 1 220 ? -6.852 -9.230 8.014 1.00 97.25 220 GLY A CA 1
ATOM 1654 C C . GLY A 1 220 ? -6.726 -9.406 9.525 1.00 97.25 220 GLY A C 1
ATOM 1655 O O . GLY A 1 220 ? -5.678 -9.131 10.101 1.00 97.25 220 GLY A O 1
ATOM 1656 N N . VAL A 1 221 ? -7.789 -9.877 10.176 1.00 96.31 221 VAL A N 1
ATOM 1657 C CA . VAL A 1 221 ? -7.828 -10.050 11.639 1.00 96.31 221 VAL A CA 1
ATOM 1658 C C . VAL A 1 221 ? -6.883 -11.160 12.105 1.00 96.31 221 VAL A C 1
ATOM 1660 O O . VAL A 1 221 ? -6.345 -11.086 13.204 1.00 96.31 221 VAL A O 1
ATOM 1663 N N . GLN A 1 222 ? -6.674 -12.187 11.277 1.00 94.81 222 GLN A N 1
ATOM 1664 C CA . GLN A 1 222 ? -5.901 -13.374 11.652 1.00 94.81 222 GLN A CA 1
ATOM 1665 C C . GLN A 1 222 ? -4.386 -13.173 11.533 1.00 94.81 222 GLN A C 1
ATOM 1667 O O . GLN A 1 222 ? -3.650 -13.553 12.438 1.00 94.81 222 GLN A O 1
ATOM 1672 N N . ASP A 1 223 ? -3.911 -12.584 10.434 1.00 94.56 223 ASP A N 1
ATOM 1673 C CA . ASP A 1 223 ? -2.476 -12.423 10.162 1.00 94.56 223 ASP A CA 1
ATOM 1674 C C . ASP A 1 223 ? -1.977 -10.978 10.269 1.00 94.56 223 ASP A C 1
ATOM 1676 O O . ASP A 1 223 ? -0.769 -10.737 10.297 1.00 94.56 223 ASP A O 1
ATOM 1680 N N . GLY A 1 224 ? -2.891 -10.012 10.372 1.00 95.19 224 GLY A N 1
ATOM 1681 C CA . GLY A 1 224 ? -2.563 -8.596 10.458 1.00 95.19 224 GLY A CA 1
ATOM 1682 C C . GLY A 1 224 ? -2.055 -8.002 9.148 1.00 95.19 224 GLY A C 1
ATOM 1683 O O . GLY A 1 224 ? -1.555 -6.882 9.172 1.00 95.19 224 GLY A O 1
ATOM 1684 N N . PHE A 1 225 ? -2.151 -8.702 8.011 1.00 97.00 225 PHE A N 1
ATOM 1685 C CA . PHE A 1 225 ? -1.708 -8.161 6.725 1.00 97.00 225 PHE A CA 1
ATOM 1686 C C . PHE A 1 225 ? -2.788 -7.290 6.069 1.00 97.00 225 PHE A C 1
ATOM 1688 O O . PHE A 1 225 ? -3.981 -7.593 6.179 1.00 97.00 225 PHE A O 1
ATOM 1695 N N . PRO A 1 226 ? -2.403 -6.191 5.392 1.00 97.25 226 PRO A N 1
ATOM 1696 C CA . PRO A 1 226 ? -3.353 -5.362 4.659 1.00 97.25 226 PRO A CA 1
ATOM 1697 C C . PRO A 1 226 ? 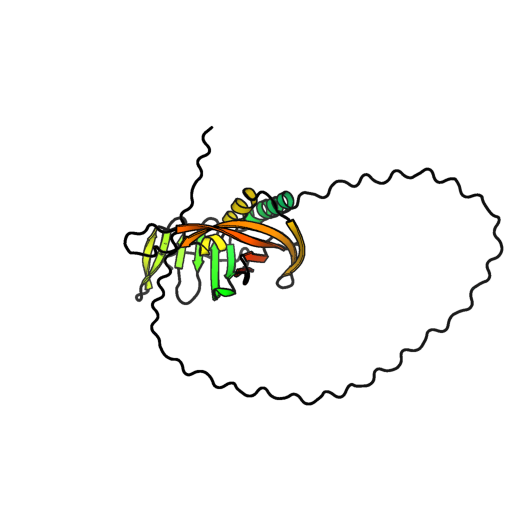-3.939 -6.172 3.505 1.00 97.25 226 PRO A C 1
ATOM 1699 O O . PRO A 1 226 ? -3.212 -6.895 2.847 1.00 97.25 226 PRO A O 1
ATOM 1702 N N . ARG A 1 227 ? -5.242 -6.069 3.251 1.00 98.00 227 ARG A N 1
ATOM 1703 C CA . ARG A 1 227 ? -5.931 -6.801 2.172 1.00 98.00 227 ARG A CA 1
ATOM 1704 C C . ARG A 1 227 ? -6.381 -5.902 1.043 1.00 98.00 227 ARG A C 1
ATOM 1706 O O . ARG A 1 227 ? -6.354 -6.310 -0.112 1.00 98.00 227 ARG A O 1
ATOM 1713 N N . ARG A 1 228 ? -6.808 -4.688 1.379 1.00 98.38 228 ARG A N 1
ATOM 1714 C CA . ARG A 1 228 ? -7.328 -3.723 0.416 1.00 98.38 228 ARG A CA 1
ATOM 1715 C C . ARG A 1 228 ? -7.035 -2.304 0.859 1.00 98.38 228 ARG A C 1
ATOM 1717 O O . ARG A 1 228 ? -7.111 -2.008 2.053 1.00 98.38 228 ARG A O 1
ATOM 1724 N N . ILE A 1 229 ? -6.768 -1.445 -0.114 1.00 97.75 229 ILE A N 1
ATOM 1725 C CA . ILE A 1 229 ? -6.842 0.005 0.012 1.00 97.75 229 ILE A CA 1
ATOM 1726 C C . ILE A 1 229 ? -7.821 0.533 -1.038 1.00 97.75 229 ILE A C 1
ATOM 1728 O O . ILE A 1 229 ? -7.798 0.088 -2.178 1.00 97.75 229 ILE A O 1
ATOM 1732 N N . GLU A 1 230 ? -8.675 1.473 -0.649 1.00 97.31 230 GLU A N 1
ATOM 1733 C CA . GLU A 1 230 ? -9.475 2.288 -1.569 1.00 97.31 230 GLU A CA 1
ATOM 1734 C C . GLU A 1 230 ? -8.986 3.733 -1.477 1.00 97.31 230 GLU A C 1
ATOM 1736 O O . GLU A 1 230 ? -8.861 4.267 -0.372 1.00 97.31 230 GLU A O 1
ATOM 1741 N N . MET A 1 231 ? -8.709 4.363 -2.617 1.00 94.00 231 MET A N 1
ATOM 1742 C CA . MET A 1 231 ? -8.175 5.723 -2.691 1.00 94.00 231 MET A CA 1
ATOM 1743 C C . MET A 1 231 ? -8.971 6.591 -3.659 1.00 94.00 231 MET A C 1
ATOM 1745 O O . MET A 1 231 ? -9.106 6.263 -4.832 1.00 94.00 231 MET A O 1
ATOM 1749 N N . GLY A 1 232 ? -9.397 7.761 -3.191 1.00 90.88 232 GLY A N 1
ATOM 1750 C CA . GLY A 1 232 ? -10.076 8.753 -4.018 1.00 90.88 232 GLY A CA 1
ATOM 1751 C C . GLY A 1 232 ? -11.596 8.589 -4.055 1.00 90.88 232 GLY A C 1
ATOM 1752 O O . GLY A 1 232 ? -12.179 7.697 -3.444 1.00 90.88 232 GLY A O 1
ATOM 1753 N N . ALA A 1 233 ? -12.240 9.532 -4.734 1.00 87.12 233 ALA A N 1
ATOM 1754 C CA . ALA A 1 233 ? -13.681 9.613 -4.942 1.00 87.12 233 ALA A CA 1
ATOM 1755 C C . ALA A 1 233 ? -13.947 10.443 -6.216 1.00 87.12 233 ALA A C 1
ATOM 1757 O O . ALA A 1 233 ? -13.091 11.252 -6.583 1.00 87.12 233 ALA A O 1
ATOM 1758 N N . PRO A 1 234 ? -15.107 10.295 -6.887 1.00 85.12 234 PRO A N 1
ATOM 1759 C CA . PRO A 1 234 ? -16.239 9.418 -6.553 1.00 85.12 234 PRO A CA 1
ATOM 1760 C C . PRO A 1 234 ? -16.025 7.946 -6.930 1.00 85.12 234 PRO A C 1
ATOM 1762 O O . PRO A 1 234 ? -16.687 7.079 -6.369 1.00 85.12 234 PRO A O 1
ATOM 1765 N N . LEU A 1 235 ? -15.094 7.670 -7.843 1.00 89.94 235 LEU A N 1
ATOM 1766 C CA . LEU A 1 235 ? -14.681 6.323 -8.222 1.00 89.94 235 LEU A CA 1
ATOM 1767 C C . LEU A 1 235 ? -13.330 6.047 -7.554 1.00 89.94 235 LEU A C 1
ATOM 1769 O O . LEU A 1 235 ? -12.327 6.616 -7.992 1.00 89.94 235 LEU A O 1
ATOM 1773 N N . PRO A 1 236 ? -13.295 5.289 -6.447 1.00 92.94 236 PRO A N 1
ATOM 1774 C CA . PRO A 1 236 ? -12.038 4.980 -5.787 1.00 92.94 236 PRO A CA 1
ATOM 1775 C C . PRO A 1 236 ? -11.190 4.056 -6.664 1.00 92.94 236 PRO A C 1
ATOM 1777 O O . PRO A 1 236 ? -11.717 3.174 -7.331 1.00 92.94 236 PRO A O 1
ATOM 1780 N N . LEU A 1 237 ? -9.872 4.230 -6.607 1.00 93.88 237 LEU A N 1
ATOM 1781 C CA . LEU A 1 237 ? -8.918 3.202 -6.999 1.00 93.88 237 LEU A CA 1
ATOM 1782 C C . LEU A 1 237 ? -8.861 2.146 -5.892 1.00 93.88 237 LEU A C 1
ATOM 1784 O O . LEU A 1 237 ? -8.473 2.448 -4.760 1.00 93.88 237 LEU A O 1
ATOM 1788 N N . THR A 1 238 ? -9.219 0.921 -6.234 1.00 97.38 238 THR A N 1
ATOM 1789 C CA . THR A 1 238 ? -9.144 -0.285 -5.424 1.00 97.38 238 THR A CA 1
ATOM 1790 C C . THR A 1 238 ? -7.808 -0.978 -5.657 1.00 97.38 238 THR A C 1
ATOM 1792 O O . THR A 1 238 ? -7.446 -1.355 -6.771 1.00 97.38 238 THR A O 1
ATOM 1795 N N . ILE A 1 239 ? -7.076 -1.173 -4.567 1.00 97.62 239 ILE A N 1
ATOM 1796 C CA . ILE A 1 239 ? -5.753 -1.783 -4.536 1.00 97.62 239 ILE A CA 1
ATOM 1797 C C . ILE A 1 239 ? -5.841 -3.021 -3.643 1.00 97.62 239 ILE A C 1
ATOM 1799 O O . ILE A 1 239 ? -5.937 -2.888 -2.421 1.00 97.62 239 ILE A O 1
ATOM 1803 N N . ASN A 1 240 ? -5.848 -4.218 -4.228 1.00 98.25 240 ASN A N 1
ATOM 1804 C CA . ASN A 1 240 ? -5.863 -5.477 -3.480 1.00 98.25 240 ASN A CA 1
ATOM 1805 C C . ASN A 1 240 ? -4.429 -5.958 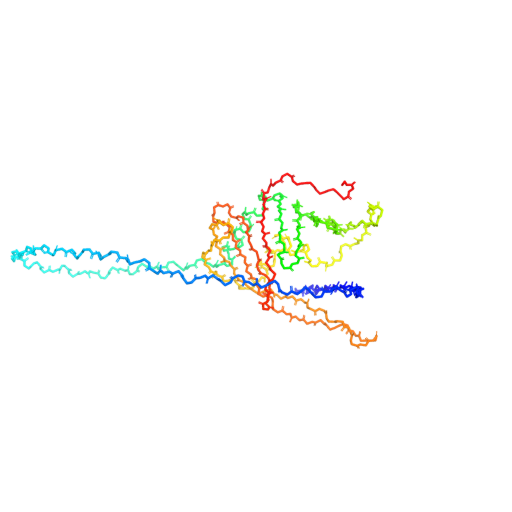-3.232 1.00 98.25 240 ASN A C 1
ATOM 1807 O O . ASN A 1 240 ? -3.592 -5.904 -4.126 1.00 98.25 240 ASN A O 1
ATOM 1811 N N . PHE A 1 241 ? -4.155 -6.449 -2.024 1.00 98.12 241 PHE A N 1
ATOM 1812 C CA . PHE A 1 241 ? -2.849 -6.982 -1.632 1.00 98.12 241 PHE A CA 1
ATOM 1813 C C . PHE A 1 241 ? -2.948 -8.497 -1.456 1.00 98.12 241 PHE A C 1
ATOM 1815 O O . PHE A 1 241 ? -3.792 -8.995 -0.703 1.00 98.12 241 PHE A O 1
ATOM 1822 N N . LEU A 1 242 ? -2.086 -9.222 -2.161 1.00 97.50 242 LEU A N 1
ATOM 1823 C CA . LEU A 1 242 ? -2.167 -10.665 -2.377 1.00 97.50 242 LEU A CA 1
ATOM 1824 C C . LEU A 1 242 ? -0.778 -11.307 -2.224 1.00 97.50 242 LEU A C 1
ATOM 1826 O O . LEU A 1 242 ? 0.237 -10.613 -2.167 1.00 97.50 242 LEU A O 1
ATOM 1830 N N . ASP A 1 243 ? -0.731 -12.640 -2.174 1.00 97.25 243 ASP A N 1
ATOM 1831 C CA . ASP A 1 243 ? 0.504 -13.438 -2.268 1.00 97.25 243 ASP A CA 1
ATOM 1832 C C . ASP A 1 243 ? 1.644 -12.991 -1.325 1.00 97.25 243 ASP A C 1
ATOM 1834 O O . ASP A 1 243 ? 2.812 -12.900 -1.713 1.00 97.25 243 ASP A O 1
ATOM 1838 N N . PHE A 1 244 ? 1.315 -12.687 -0.064 1.00 97.81 244 PHE A N 1
ATOM 1839 C CA . PHE A 1 244 ? 2.301 -12.244 0.927 1.00 97.81 244 PHE A CA 1
ATOM 1840 C C . PHE A 1 244 ? 3.409 -13.276 1.125 1.00 97.81 244 PHE A C 1
ATOM 1842 O O . PHE A 1 244 ? 3.150 -14.460 1.333 1.00 97.81 244 PHE A O 1
ATOM 1849 N N . ASN A 1 245 ? 4.652 -12.799 1.138 1.00 97.50 245 ASN A N 1
ATOM 1850 C CA . ASN A 1 245 ? 5.859 -13.603 1.320 1.00 97.50 245 ASN A CA 1
ATOM 1851 C C . ASN A 1 245 ? 6.038 -14.724 0.277 1.00 97.50 245 ASN A C 1
ATOM 1853 O O . ASN A 1 245 ? 6.743 -15.702 0.538 1.00 97.50 245 ASN A O 1
ATOM 1857 N N . ALA A 1 246 ? 5.450 -14.577 -0.915 1.00 97.31 246 ALA A N 1
ATOM 1858 C CA . ALA A 1 246 ? 5.732 -15.436 -2.058 1.00 97.31 246 ALA A CA 1
ATOM 1859 C C . ALA A 1 246 ? 7.202 -15.329 -2.519 1.00 97.31 246 ALA A C 1
ATOM 1861 O O . ALA A 1 246 ? 7.888 -14.329 -2.289 1.00 97.31 246 ALA A O 1
ATOM 1862 N N . GLN A 1 247 ? 7.696 -16.357 -3.211 1.00 97.31 247 GLN A N 1
ATOM 1863 C CA . GLN A 1 247 ? 9.050 -16.383 -3.778 1.00 97.31 247 GLN A CA 1
ATOM 1864 C C . GLN A 1 247 ? 9.131 -15.495 -5.030 1.00 97.31 247 GLN A C 1
ATOM 1866 O O . GLN A 1 247 ? 9.127 -15.977 -6.158 1.00 97.31 247 GLN A O 1
ATOM 1871 N N . ILE A 1 248 ? 9.170 -14.181 -4.817 1.00 96.75 248 ILE A N 1
ATOM 1872 C CA . ILE A 1 248 ? 9.269 -13.160 -5.862 1.00 96.75 248 ILE A CA 1
ATOM 1873 C C . ILE A 1 248 ? 10.694 -12.610 -5.864 1.00 96.75 248 ILE A C 1
ATOM 1875 O O . ILE A 1 248 ? 11.236 -12.246 -4.820 1.00 96.75 248 ILE A O 1
ATOM 1879 N N . GLN A 1 249 ? 11.293 -12.518 -7.049 1.00 95.19 249 GLN A N 1
ATOM 1880 C CA . GLN A 1 249 ? 12.574 -11.853 -7.263 1.00 95.19 249 GLN A CA 1
ATOM 1881 C C . GLN A 1 249 ? 12.420 -10.818 -8.374 1.00 95.19 249 GLN A C 1
ATOM 1883 O O . GLN A 1 249 ? 11.855 -11.110 -9.426 1.00 95.19 249 GLN A O 1
ATOM 1888 N N . ILE A 1 250 ? 12.927 -9.609 -8.126 1.00 93.88 250 ILE A N 1
ATOM 1889 C CA . ILE A 1 250 ? 12.915 -8.502 -9.085 1.00 93.88 250 ILE A CA 1
ATOM 1890 C C . ILE A 1 250 ? 14.365 -8.131 -9.389 1.00 93.88 250 ILE A C 1
ATOM 1892 O O . ILE A 1 250 ? 15.065 -7.547 -8.552 1.00 93.88 250 ILE A O 1
ATOM 1896 N N . ASP A 1 251 ? 14.797 -8.499 -10.590 1.00 89.94 251 ASP A N 1
ATOM 1897 C CA . ASP A 1 251 ? 16.094 -8.185 -11.179 1.00 89.94 251 ASP A CA 1
ATOM 1898 C C . ASP A 1 251 ? 15.823 -7.441 -12.495 1.00 89.94 251 ASP A C 1
ATOM 1900 O O . ASP A 1 251 ? 15.108 -7.972 -13.337 1.00 89.94 251 ASP A O 1
ATOM 1904 N N . PRO A 1 252 ? 16.315 -6.206 -12.679 1.00 80.00 252 PRO A N 1
ATOM 1905 C CA . PRO A 1 252 ? 16.000 -5.428 -13.873 1.00 80.00 252 PRO A CA 1
ATOM 1906 C C . PRO A 1 252 ? 16.672 -5.981 -15.140 1.00 80.00 252 PRO A C 1
ATOM 1908 O O . PRO A 1 252 ? 16.359 -5.524 -16.238 1.00 80.00 252 PRO A O 1
ATOM 1911 N N . LEU A 1 253 ? 17.609 -6.925 -15.004 1.00 77.75 253 LEU A N 1
ATOM 1912 C CA . LEU A 1 253 ? 18.372 -7.506 -16.110 1.00 77.75 253 LEU A CA 1
ATOM 1913 C C . LEU A 1 253 ? 17.934 -8.935 -16.473 1.00 77.75 253 LEU A C 1
ATOM 1915 O O . LEU A 1 253 ? 18.549 -9.536 -17.354 1.00 77.75 253 LEU A O 1
ATOM 1919 N N . LYS A 1 254 ? 16.920 -9.481 -15.795 1.00 69.00 254 LYS A N 1
ATOM 1920 C CA . LYS A 1 254 ? 16.359 -10.815 -16.049 1.00 69.00 254 LYS A CA 1
ATOM 1921 C C . LYS A 1 254 ? 14.884 -10.720 -16.396 1.00 69.00 254 LYS A C 1
ATOM 1923 O O . LYS A 1 254 ? 14.468 -11.511 -17.264 1.00 69.00 254 LYS A O 1
#

pLDDT: mean 82.06, std 18.81, range [25.64, 98.56]

Secondary structure (DSSP, 8-state):
----------------------PPPPPPPPPP-PPP-PPPPPPPPPPPPPPPPP-------PPPP----PPPP-PPPPPPHHHHHHHHHHHHGGG-SEEEEEEGGGTEEEEEETTTEEEEESSS-EEEETTEEEEE-TTS-EEEEE----HHHHTT-HHHHHHHHHH-S--EEEEEEEETTEEEEEEEEEEEEEEEEPPSSTTPPPEEEEEEEEEEEEEETTT--EEEEEESSSSPEEEEEE-TT------TT-

Foldseek 3Di:
DDDDDPDQDADDPPDDPDPDPPDPDDDDDDDDDDDDDDDDDDDDDDDDDDDDDDDDDDDDDDDDPPPDPDPDPPDDPDDAPLVVLLVLLVVQVVVFQWWWKQFPVVRWIWIDGPDWWIWIDDDWIWITGHQKIWGADPVRDTDIDGRGPPPVVCVVHSVSVSVQSVVFPGKDWPQWDAAPNFIKTKIKDWGWDWDWADAPDPPGDTDIDTDTKIKMWIAGPPNSHIAWMWIGDDHTGIMGIGDTPHPDDDDSVD

Radius of gyration: 28.9 Å; chains: 1; bounding box: 69×58×86 Å

Sequence (254 aa):
MNLKFVVIVGLSVLAAFGVACSSPTPIPTPVPTLAPVVATPVPATATPTILPTATQVPSATRVPPTLTPTATPTQMPPPDPKNLLLAAMNLAIPKLKTYRVEMVEEGRDIEVVLPDRFRQVGWDPIVKIGGTYYSYDFTGKPFTRPAGNVSFFDRANLIWFRDQFTQTPKVSALGPATIGGVPCIGYGTTFTAAQVSPPKSQDATPVVTQIAQPIKIWFGVQDGFPRRIEMGAPLPLTINFLDFNAQIQIDPLK